Protein AF-L8GV34-F1 (afdb_monomer)

Secondary structure (DSSP, 8-state):
---------------------------S-TT--HHHHHHH--HHHHHHHHHHTT----S-HHHHHHHHHHHHHH-----------------------------------------------------S-HHHHHHHHHHHHHHT----PPPHHHHHHHHHHHHHHH-TTB---HHHHHHHHH-S-EEEGGGTEEEPPTTTTT-GGGGT--TT---TT----TTS-TTEEEEEEETTTEEEEEE-BTTSTTTT-EEEEETT-SSPEEEESSHHHHHHHHHHTS-----------

Foldseek 3Di:
DDDDDDDDDDDDDPPPPDDDPDPPQDDLAAPDDLVSCLVRDDLVRLLVVCVVVVHDSDDDPSVSSVVSNVDNHVPDPDPPDDDDDDDDDDDDDDDDDDDDDDDDDDDDDDDDDPPPPVVPCPPDQPPPDPVLVVLVVVQCVQQVHQADADDPVVQVVLQVVVCVVQNPQFAADVSVNSVNRRHQWDARVLQQKTFHGSVVQPDPVVLPCPVPPPPVPDPFAPSVNSQFTWGMARPDFKTKTAGRRNVDPLHQWIWIDGPVDSYTHGDGSHPSRNSVVSVVPRPPPPPPPPPDD

Organism: Acanthamoeba castellanii (strain ATCC 30010 / Neff) (NCBI:txid1257118)

Sequence (293 aa):
MSRLAARTAHNKNNNKKESSLADSKPALEKGVSVEEVFKWYIVTELRDFLRKNGLPVSGRKADLVERVVGHLHSGSRGSSSSNDESSEDEEKSESESESEGEESNDEDEASEGDEDEEEEDRGDAYVEKVGFERTLQQIAKAAGFEPEPLLMLDISQFETKLQARLGSYARLPDELWQLYRFSNGFCWGEKDLQVFPLAVSCREDIFGADEEDTDLRRDYSPYHHPAWIPFACRGEYDHFLINVNAESESYGQVKSWSDMDAYAKFVAPSVQSLLTRLLKGAPQRRRKGRRRR

pLDDT: mean 77.65, std 20.93, range [39.72, 98.06]

InterPro domains:
  IPR003034 SAP domain [PF02037] (39-72)
  IPR003034 SAP domain [PS50800] (38-72)
  IPR003034 SAP domain [SM00513] (38-72)
  IPR036361 SAP domain superfamily [G3DSA:1.10.720.30] (7-85)
  IPR036361 SAP domain superfamily [SSF68906] (36-72)

Solvent-accessible surface area (backbone atoms only — not comparable to full-atom values): 18877 Å² total; per-residue (Å²): 134,82,90,88,87,80,90,86,77,88,83,81,82,81,80,81,71,82,79,79,82,73,92,62,75,77,76,99,51,75,82,62,53,70,67,56,51,61,73,67,51,55,67,66,61,51,32,51,54,27,53,78,68,77,41,86,69,76,78,55,67,68,58,49,48,52,50,53,46,50,51,42,69,65,52,87,73,81,78,82,75,85,76,85,84,88,81,89,86,88,84,90,83,92,79,92,77,92,77,89,79,85,78,87,84,82,91,80,91,77,78,93,71,89,69,83,68,76,75,65,79,70,70,72,78,77,64,93,48,68,73,48,54,56,52,51,53,52,46,31,66,73,48,71,53,82,72,51,54,46,58,68,66,57,55,52,52,49,39,53,53,45,18,75,72,75,33,88,52,36,43,76,38,69,60,55,50,43,46,32,47,45,23,48,35,52,67,31,70,98,68,45,32,35,39,47,32,70,80,60,44,68,46,66,79,80,65,66,69,67,88,82,74,79,70,90,80,66,95,80,44,76,76,74,48,84,44,50,37,49,48,30,31,43,64,95,52,34,36,32,29,35,27,23,33,68,86,44,97,55,42,35,22,27,29,39,32,32,85,91,43,91,55,63,40,85,72,26,77,27,62,59,55,42,53,52,50,56,62,70,66,50,77,74,78,72,74,76,73,78,76,82,124

Structure (mmCIF, N/CA/C/O backbone):
data_AF-L8GV34-F1
#
_entry.id   AF-L8GV34-F1
#
loop_
_atom_site.group_PDB
_atom_site.id
_atom_site.type_symbol
_atom_site.label_atom_id
_atom_site.label_alt_id
_atom_site.label_comp_id
_atom_site.label_asym_id
_atom_site.label_entity_id
_atom_site.label_seq_id
_atom_site.pdbx_PDB_ins_code
_atom_site.Cartn_x
_atom_site.Cartn_y
_atom_site.Cartn_z
_atom_site.occupancy
_atom_site.B_iso_or_equiv
_atom_site.auth_seq_id
_atom_site.auth_comp_id
_atom_site.auth_asym_id
_atom_site.auth_atom_id
_atom_site.pdbx_PDB_model_num
ATOM 1 N N . MET A 1 1 ? -15.000 19.344 -59.812 1.00 44.34 1 MET A N 1
ATOM 2 C CA . MET A 1 1 ? -15.123 17.979 -60.367 1.00 44.34 1 MET A CA 1
ATOM 3 C C . MET A 1 1 ? -14.211 17.059 -59.563 1.00 44.34 1 MET A C 1
ATOM 5 O O . MET A 1 1 ? -13.107 17.489 -59.275 1.00 44.34 1 MET A O 1
ATOM 9 N N . SER A 1 2 ? -14.704 15.863 -59.201 1.00 49.25 2 SER A N 1
ATOM 10 C CA . SER A 1 2 ? -14.032 14.753 -58.473 1.00 49.25 2 SER A CA 1
ATOM 11 C C . SER A 1 2 ? -13.612 15.053 -57.023 1.00 49.25 2 SER A C 1
ATOM 13 O O . SER A 1 2 ? -12.645 15.760 -56.798 1.00 49.25 2 SER A O 1
ATOM 15 N N . ARG A 1 3 ? -14.374 14.702 -55.972 1.00 53.19 3 ARG A N 1
ATOM 16 C CA . ARG A 1 3 ? -14.720 13.363 -55.425 1.00 53.19 3 ARG A CA 1
ATOM 17 C C . ARG A 1 3 ? -13.512 12.437 -55.259 1.00 53.19 3 ARG A C 1
ATOM 19 O O . ARG A 1 3 ? -13.138 11.787 -56.222 1.00 53.19 3 ARG A O 1
ATOM 26 N N . LEU A 1 4 ? -13.034 12.297 -54.021 1.00 52.62 4 LEU A N 1
ATOM 27 C CA . LEU A 1 4 ? -12.481 11.055 -53.470 1.00 52.62 4 LEU A CA 1
ATOM 28 C C . LEU A 1 4 ? -12.711 11.059 -51.952 1.00 52.62 4 LEU A C 1
ATOM 30 O O . LEU A 1 4 ? -12.002 11.697 -51.184 1.00 52.62 4 LEU A O 1
ATOM 34 N N . ALA A 1 5 ? -13.789 10.385 -51.562 1.00 53.06 5 ALA A N 1
ATOM 35 C CA . ALA A 1 5 ? -14.071 9.957 -50.204 1.00 53.06 5 ALA A CA 1
ATOM 36 C C . ALA A 1 5 ? -13.732 8.460 -50.124 1.00 53.06 5 ALA A C 1
ATOM 38 O O . ALA A 1 5 ? -14.209 7.690 -50.957 1.00 53.06 5 ALA A O 1
ATOM 39 N N . ALA A 1 6 ? -12.950 8.052 -49.128 1.00 58.31 6 ALA A N 1
ATOM 40 C CA . ALA A 1 6 ? -12.742 6.656 -48.734 1.00 58.31 6 ALA A CA 1
ATOM 41 C C . ALA A 1 6 ? -12.687 6.656 -47.193 1.00 58.31 6 ALA A C 1
ATOM 43 O O . ALA A 1 6 ? -11.852 7.355 -46.636 1.00 58.31 6 ALA A O 1
ATOM 44 N N . ARG A 1 7 ? -13.677 6.175 -46.422 1.00 49.69 7 ARG A N 1
ATOM 45 C CA . ARG A 1 7 ? -14.230 4.811 -46.246 1.00 49.69 7 ARG A CA 1
ATOM 46 C C . ARG A 1 7 ? -13.170 3.753 -45.945 1.00 49.69 7 ARG A C 1
ATOM 48 O O . ARG A 1 7 ? -12.600 3.254 -46.900 1.00 49.69 7 ARG A O 1
ATOM 55 N N . THR A 1 8 ? -13.056 3.377 -44.662 1.00 42.53 8 THR A N 1
ATOM 56 C CA . THR A 1 8 ? -12.903 2.010 -44.080 1.00 42.53 8 THR A CA 1
ATOM 57 C C . THR A 1 8 ? -12.449 2.154 -42.618 1.00 42.53 8 THR A C 1
ATOM 59 O O . THR A 1 8 ? -11.639 3.023 -42.346 1.00 42.53 8 THR A O 1
ATOM 62 N N . ALA A 1 9 ? -12.838 1.378 -41.609 1.00 53.41 9 ALA A N 1
ATOM 63 C CA . ALA A 1 9 ? -13.892 0.397 -41.382 1.00 53.41 9 ALA A CA 1
ATOM 64 C C . ALA A 1 9 ? -13.949 0.208 -39.849 1.00 53.41 9 ALA A C 1
ATOM 66 O O . ALA A 1 9 ? -12.911 0.125 -39.197 1.00 53.41 9 ALA A O 1
ATOM 67 N N . HIS A 1 10 ? -15.145 0.175 -39.262 1.00 47.41 10 HIS A N 1
ATOM 68 C CA . HIS A 1 10 ? -15.343 -0.181 -37.856 1.00 47.41 10 HIS A CA 1
ATOM 69 C C . HIS A 1 10 ? -15.069 -1.676 -37.657 1.00 47.41 10 HIS A C 1
ATOM 71 O O . HIS A 1 10 ? -15.828 -2.502 -38.164 1.00 47.41 10 HIS A O 1
ATOM 77 N N . ASN A 1 11 ? -14.034 -2.021 -36.891 1.00 54.28 11 ASN A N 1
ATOM 78 C CA . ASN A 1 11 ? -13.790 -3.393 -36.458 1.00 54.28 11 ASN A CA 1
ATOM 79 C C . ASN A 1 11 ? -14.430 -3.625 -35.077 1.00 54.28 11 ASN A C 1
ATOM 81 O O . ASN A 1 11 ? -13.821 -3.370 -34.041 1.00 54.28 11 ASN A O 1
ATOM 85 N N . LYS A 1 12 ? -15.700 -4.052 -35.066 1.00 53.25 12 LYS A N 1
ATOM 86 C CA . LYS A 1 12 ? -16.394 -4.539 -33.863 1.00 53.25 12 LYS A CA 1
ATOM 87 C C . LYS A 1 12 ? -16.011 -6.002 -33.638 1.00 53.25 12 LYS A C 1
ATOM 89 O O . LYS A 1 12 ? -16.652 -6.897 -34.183 1.00 53.25 12 LYS A O 1
ATOM 94 N N . ASN A 1 13 ? -14.994 -6.239 -32.815 1.00 49.00 13 ASN A N 1
ATOM 95 C CA . ASN A 1 13 ? -14.717 -7.576 -32.301 1.00 49.00 13 ASN A CA 1
ATOM 96 C C . ASN A 1 13 ? -15.702 -7.915 -31.178 1.00 49.00 13 ASN A C 1
ATOM 98 O O . ASN A 1 13 ? -15.547 -7.514 -30.027 1.00 49.00 13 ASN A O 1
ATOM 102 N N . ASN A 1 14 ? -16.722 -8.686 -31.549 1.00 50.12 14 ASN A N 1
ATOM 103 C CA . ASN A 1 14 ? -17.582 -9.428 -30.641 1.00 50.12 14 ASN A CA 1
ATOM 104 C C . ASN A 1 14 ? -16.795 -10.606 -30.047 1.00 50.12 14 ASN A C 1
ATOM 106 O O . ASN A 1 14 ? -16.880 -11.719 -30.560 1.00 50.12 14 ASN A O 1
ATOM 110 N N . ASN A 1 15 ? -16.073 -10.392 -28.947 1.00 44.72 15 ASN A N 1
ATOM 111 C CA . ASN A 1 15 ? -15.659 -11.500 -28.085 1.00 44.72 15 ASN A CA 1
ATOM 112 C C . ASN A 1 15 ? -16.761 -11.772 -27.060 1.00 44.72 15 ASN A C 1
ATOM 114 O O . ASN A 1 15 ? -16.706 -11.365 -25.903 1.00 44.72 15 ASN A O 1
ATOM 118 N N . LYS A 1 16 ? -17.785 -12.486 -27.532 1.00 51.06 16 LYS A N 1
ATOM 119 C CA . LYS A 1 16 ? -18.729 -13.226 -26.699 1.00 51.06 16 LYS A CA 1
ATOM 120 C C . LYS A 1 16 ? -17.979 -14.443 -26.153 1.00 51.06 16 LYS A C 1
ATOM 122 O O . LYS A 1 16 ? -18.062 -15.522 -26.730 1.00 51.06 16 LYS A O 1
ATOM 127 N N . LYS A 1 17 ? -17.176 -14.240 -25.104 1.00 50.22 17 LYS A N 1
ATOM 128 C CA . LYS A 1 17 ? -16.593 -15.349 -24.351 1.00 50.22 17 LYS A CA 1
ATOM 129 C C . LYS A 1 17 ? -17.651 -15.844 -23.376 1.00 50.22 17 LYS A C 1
ATOM 131 O O . LYS A 1 17 ? -18.211 -15.074 -22.602 1.00 50.22 17 LYS A O 1
ATOM 136 N N . GLU A 1 18 ? -17.960 -17.112 -23.565 1.00 47.75 18 GLU A N 1
ATOM 137 C CA . GLU A 1 18 ? -18.881 -17.950 -22.825 1.00 47.75 18 GLU A CA 1
ATOM 138 C C . GLU A 1 18 ? -18.914 -17.626 -21.334 1.00 47.75 18 GLU A C 1
ATOM 140 O O . GLU A 1 18 ? -17.909 -17.607 -20.626 1.00 47.75 18 GLU A O 1
ATOM 145 N N . SER A 1 19 ? -20.134 -17.350 -20.901 1.00 47.94 19 SER A N 1
ATOM 146 C CA . SER A 1 19 ? -20.568 -17.360 -19.527 1.00 47.94 19 SER A CA 1
ATOM 147 C C . SER A 1 19 ? -20.339 -18.722 -18.871 1.00 47.94 19 SER A C 1
ATOM 149 O O . SER A 1 19 ? -20.386 -19.763 -19.524 1.00 47.94 19 SER A O 1
ATOM 151 N N . SER A 1 20 ? -20.296 -18.660 -17.541 1.00 50.75 20 SER A N 1
ATOM 152 C CA . SER A 1 20 ? -20.891 -19.625 -16.614 1.00 50.75 20 SER A CA 1
ATOM 153 C C . SER A 1 20 ? -20.184 -20.966 -16.426 1.00 50.75 20 SER A C 1
ATOM 155 O O . SER A 1 20 ? -20.646 -22.002 -16.893 1.00 50.75 20 SER A O 1
ATOM 157 N N . LEU A 1 21 ? -19.202 -20.968 -15.529 1.00 49.19 21 LEU A N 1
ATOM 158 C CA . LEU A 1 21 ? -19.428 -21.684 -14.276 1.00 49.19 21 LEU A CA 1
ATOM 159 C C . LEU A 1 21 ? -19.610 -20.604 -13.221 1.00 49.19 21 LEU A C 1
ATOM 161 O O . LEU A 1 21 ? -18.720 -19.786 -13.012 1.00 49.19 21 LEU A O 1
ATOM 165 N N . ALA A 1 22 ? -20.825 -20.504 -12.695 1.00 51.09 22 ALA A N 1
ATOM 166 C CA . ALA A 1 22 ? -21.137 -19.549 -11.656 1.00 51.09 22 ALA A CA 1
ATOM 167 C C . ALA A 1 22 ? -20.153 -19.751 -10.501 1.00 51.09 22 ALA A C 1
ATOM 169 O O . ALA A 1 22 ? -19.985 -20.868 -10.014 1.00 51.09 22 ALA A O 1
ATOM 170 N N . ASP A 1 23 ? -19.550 -18.654 -10.061 1.00 66.62 23 ASP A N 1
ATOM 171 C CA . ASP A 1 23 ? -18.916 -18.483 -8.756 1.00 66.62 23 ASP A CA 1
ATOM 172 C C . ASP A 1 23 ? -20.006 -18.549 -7.662 1.00 66.62 23 ASP A C 1
ATOM 174 O O . ASP A 1 23 ? -20.206 -17.645 -6.856 1.00 66.62 23 ASP A O 1
ATOM 178 N N . SER A 1 24 ? -20.825 -19.601 -7.708 1.00 80.88 24 SER A N 1
ATOM 179 C CA . SER A 1 24 ? -21.873 -19.867 -6.746 1.00 80.88 24 SER A CA 1
ATOM 180 C C . SER A 1 24 ? -21.230 -20.564 -5.565 1.00 80.88 24 SER A C 1
ATOM 182 O O . SER A 1 24 ? -20.692 -21.664 -5.706 1.00 80.88 24 SER A O 1
ATOM 184 N N . LYS A 1 25 ? -21.312 -19.906 -4.413 1.00 88.56 25 LYS A N 1
ATOM 185 C CA . LYS A 1 25 ? -20.914 -20.423 -3.110 1.00 88.56 25 LYS A CA 1
ATOM 186 C C . LYS A 1 25 ? -21.358 -21.893 -2.946 1.00 88.56 25 LYS A C 1
ATOM 188 O O . LYS A 1 25 ? -22.565 -22.148 -2.921 1.00 88.56 25 LYS A O 1
ATOM 193 N N . PRO A 1 26 ? -20.424 -22.861 -2.864 1.00 89.69 26 PRO A N 1
ATOM 194 C CA . PRO A 1 26 ? -20.766 -24.276 -2.758 1.00 89.69 26 PRO A CA 1
ATOM 195 C C . PRO A 1 26 ? -21.396 -24.551 -1.395 1.00 89.69 26 PRO A C 1
ATOM 197 O O . PRO A 1 26 ? -20.902 -24.048 -0.388 1.00 89.69 26 PRO A O 1
ATOM 200 N N . ALA A 1 27 ? -22.466 -25.345 -1.337 1.00 93.31 27 ALA A N 1
ATOM 201 C CA . ALA A 1 27 ? -23.072 -25.754 -0.070 1.00 93.31 27 ALA A CA 1
ATOM 202 C C . ALA A 1 27 ? -22.090 -26.600 0.767 1.00 93.31 27 ALA A C 1
ATOM 204 O O . ALA A 1 27 ? -21.299 -27.363 0.212 1.00 93.31 27 ALA A O 1
ATOM 205 N N . LEU A 1 28 ? -22.139 -26.474 2.101 1.00 93.56 28 LEU A N 1
ATOM 206 C CA . LEU A 1 28 ? -21.334 -27.278 3.037 1.00 93.56 28 LEU A CA 1
ATOM 207 C C . LEU A 1 28 ? -21.846 -28.728 3.090 1.00 93.56 28 LEU A C 1
ATOM 209 O O . LEU A 1 28 ? -22.494 -29.145 4.050 1.00 93.56 28 LEU A O 1
ATOM 213 N N . GLU A 1 29 ? -21.571 -29.488 2.034 1.00 93.12 29 GLU A N 1
ATOM 214 C CA . GLU A 1 29 ? -21.915 -30.904 1.899 1.00 93.12 29 GLU A CA 1
ATOM 215 C C . GLU A 1 29 ? -20.686 -31.814 2.078 1.00 93.12 29 GLU A C 1
ATOM 217 O O . GLU A 1 29 ? -19.550 -31.368 2.252 1.00 93.12 29 GLU A O 1
ATOM 222 N N . LYS A 1 30 ? -20.898 -33.134 2.077 1.00 89.88 30 LYS A N 1
ATOM 223 C CA . LYS A 1 30 ? -19.800 -34.101 2.211 1.00 89.88 30 LYS A CA 1
ATOM 224 C C . LYS A 1 30 ? -18.859 -34.009 1.006 1.00 89.88 30 LYS A C 1
ATOM 226 O O . LYS A 1 30 ? -19.301 -34.178 -0.125 1.00 89.88 30 LYS A O 1
ATOM 231 N N . GLY A 1 31 ? -17.562 -33.840 1.268 1.00 88.88 31 GLY A N 1
ATOM 232 C CA . GLY A 1 31 ? -16.514 -33.843 0.240 1.00 88.88 31 GLY A CA 1
ATOM 233 C C . GLY A 1 31 ? -16.039 -32.465 -0.223 1.00 88.88 31 GLY A C 1
ATOM 234 O O . GLY A 1 31 ? -15.279 -32.402 -1.185 1.00 88.88 31 GLY A O 1
ATOM 235 N N . VAL A 1 32 ? -16.446 -31.380 0.444 1.00 91.94 32 VAL A N 1
ATOM 236 C CA . VAL A 1 32 ? -15.897 -30.039 0.185 1.00 91.94 32 VAL A CA 1
ATOM 237 C C . VAL A 1 32 ? -14.453 -29.955 0.694 1.00 91.94 32 VAL A C 1
ATOM 239 O O . VAL A 1 32 ? -14.143 -30.406 1.801 1.00 91.94 32 VAL A O 1
ATOM 242 N N . SER A 1 33 ? -13.562 -29.374 -0.112 1.00 94.31 33 SER A N 1
ATOM 243 C CA . SER A 1 33 ? -12.151 -29.205 0.250 1.00 94.31 33 SER A CA 1
ATOM 244 C C . SER A 1 33 ? -11.931 -28.055 1.245 1.00 94.31 33 SER A C 1
ATOM 246 O O . SER A 1 33 ? -12.697 -27.093 1.299 1.00 94.31 33 SER A O 1
ATOM 248 N N . VAL A 1 34 ? -10.842 -28.119 2.024 1.00 95.56 34 VAL A N 1
ATOM 249 C CA . VAL A 1 34 ? -10.447 -27.058 2.979 1.00 95.56 34 VAL A CA 1
ATOM 250 C C . VAL A 1 34 ? -10.302 -25.703 2.280 1.00 95.56 34 VAL A C 1
ATOM 252 O O . VAL A 1 34 ? -10.751 -24.684 2.801 1.00 95.56 34 VAL A O 1
ATOM 255 N N . GLU A 1 35 ? -9.708 -25.701 1.088 1.00 93.88 35 GLU A N 1
ATOM 256 C CA . GLU A 1 35 ? -9.452 -24.499 0.291 1.00 93.88 35 GLU A CA 1
ATOM 257 C C . GLU A 1 35 ? -10.755 -23.839 -0.177 1.00 93.88 35 GLU A C 1
ATOM 259 O O . GLU A 1 35 ? -10.892 -22.617 -0.099 1.00 93.88 35 GLU A O 1
ATOM 264 N N . GLU A 1 36 ? -11.744 -24.634 -0.594 1.00 93.50 36 GLU A N 1
ATOM 265 C CA . GLU A 1 36 ? -13.062 -24.129 -0.986 1.00 93.50 36 GLU A CA 1
ATOM 266 C C . GLU A 1 36 ? -13.805 -23.519 0.201 1.00 93.50 36 GLU A C 1
ATOM 268 O O . GLU A 1 36 ? -14.303 -22.399 0.093 1.00 93.50 36 GLU A O 1
ATOM 273 N N . VAL A 1 37 ? -13.833 -24.194 1.356 1.00 95.44 37 VAL A N 1
ATOM 274 C CA . VAL A 1 37 ? -14.460 -23.630 2.562 1.00 95.44 37 VAL A CA 1
ATOM 275 C C . VAL A 1 37 ? -13.766 -22.326 2.962 1.00 95.44 37 VAL A C 1
ATOM 277 O O . VAL A 1 37 ? -14.429 -21.330 3.246 1.00 95.44 37 VAL A O 1
ATOM 280 N N . PHE A 1 38 ? -12.430 -22.296 2.938 1.00 93.75 38 PHE A N 1
ATOM 281 C CA . PHE A 1 38 ? -11.658 -21.118 3.326 1.00 93.75 38 PHE A CA 1
ATOM 282 C C . PHE A 1 38 ? -11.905 -19.913 2.407 1.00 93.75 38 PHE A C 1
ATOM 284 O O . PHE A 1 38 ? -11.957 -18.776 2.892 1.00 93.75 38 PHE A O 1
ATOM 291 N N . LYS A 1 39 ? -12.063 -20.163 1.100 1.00 92.81 39 LYS A N 1
ATOM 292 C CA . LYS A 1 39 ? -12.326 -19.146 0.076 1.00 92.81 39 LYS A CA 1
ATOM 293 C C . LYS A 1 39 ? -13.751 -18.594 0.151 1.00 92.81 39 LYS A C 1
ATOM 295 O O . LYS A 1 39 ? -13.929 -17.391 -0.002 1.00 92.81 39 LYS A O 1
ATOM 300 N N . TRP A 1 40 ? -14.746 -19.456 0.356 1.00 94.62 40 TRP A N 1
ATOM 301 C CA . TRP A 1 40 ? -16.159 -19.105 0.169 1.00 94.62 40 TRP A CA 1
ATOM 302 C C . TRP A 1 40 ? -16.915 -18.725 1.442 1.00 94.62 40 TRP A C 1
ATOM 304 O O . TRP A 1 40 ? -17.972 -18.106 1.338 1.00 94.62 40 TRP A O 1
ATOM 314 N N . TYR A 1 41 ? -16.410 -19.102 2.617 1.00 94.38 41 TYR A N 1
ATOM 315 C CA . TYR A 1 41 ? -17.100 -18.880 3.887 1.00 94.38 41 TYR A CA 1
ATOM 316 C C . TYR A 1 41 ? -16.349 -17.889 4.777 1.00 94.38 41 TYR A C 1
ATOM 318 O O . TYR A 1 41 ? -15.119 -17.942 4.934 1.00 94.38 41 TYR A O 1
ATOM 326 N N . ILE A 1 42 ? -17.110 -16.981 5.384 1.00 94.50 42 ILE A N 1
ATOM 327 C CA . ILE A 1 42 ? -16.621 -16.033 6.391 1.00 94.50 42 ILE A CA 1
ATOM 328 C C . ILE A 1 42 ? -16.714 -16.639 7.800 1.00 94.50 42 ILE A C 1
ATOM 330 O O . ILE A 1 42 ? -17.319 -17.687 8.016 1.00 94.50 42 ILE A O 1
ATOM 334 N N . VAL A 1 43 ? -16.056 -16.012 8.779 1.00 94.88 43 VAL A N 1
ATOM 335 C CA . VAL A 1 43 ? -15.922 -16.563 10.142 1.00 94.88 43 VAL A CA 1
ATOM 336 C C . VAL A 1 43 ? -17.274 -16.717 10.845 1.00 94.88 43 VAL A C 1
ATOM 338 O O . VAL A 1 43 ? -17.468 -17.706 11.552 1.00 94.88 43 VAL A O 1
ATOM 341 N N . THR A 1 44 ? -18.198 -15.778 10.647 1.00 94.31 44 THR A N 1
ATOM 342 C CA . THR A 1 44 ? -19.549 -15.795 11.232 1.00 94.31 44 THR A CA 1
ATOM 343 C C . THR A 1 44 ? -20.336 -17.017 10.762 1.00 94.31 44 THR A C 1
ATOM 345 O O . THR A 1 44 ? -20.753 -17.830 11.582 1.00 94.31 44 THR A O 1
ATOM 348 N N . GLU A 1 45 ? -20.383 -17.256 9.453 1.00 95.75 45 GLU A N 1
ATOM 349 C CA . GLU A 1 45 ? -21.062 -18.414 8.858 1.00 95.75 45 GLU A CA 1
ATOM 350 C C . GLU A 1 45 ? -20.474 -19.754 9.314 1.00 95.75 45 GLU A C 1
ATOM 352 O O . GLU A 1 45 ? -21.207 -20.712 9.570 1.00 95.75 45 GLU A O 1
ATOM 357 N N . LEU A 1 46 ? -19.144 -19.828 9.449 1.00 97.25 46 LEU A N 1
ATOM 358 C CA . LEU A 1 46 ? -18.478 -21.013 9.990 1.00 97.25 46 LEU A CA 1
ATOM 359 C C . LEU A 1 46 ? -18.876 -21.247 11.452 1.00 97.25 46 LEU A C 1
ATOM 361 O O . LEU A 1 46 ? -19.155 -22.382 11.837 1.00 97.25 46 LEU A O 1
ATOM 365 N N . ARG A 1 47 ? -18.936 -20.192 12.273 1.00 96.94 47 ARG A N 1
ATOM 366 C CA . ARG A 1 47 ? -19.381 -20.290 13.671 1.00 96.94 47 ARG A CA 1
ATOM 367 C C . ARG A 1 47 ? -20.844 -20.696 13.773 1.00 96.94 47 ARG A C 1
ATOM 369 O O . ARG A 1 47 ? -21.160 -21.533 14.612 1.00 96.94 47 ARG A O 1
ATOM 376 N N . ASP A 1 48 ? -21.710 -20.172 12.916 1.00 96.62 48 ASP A N 1
ATOM 377 C CA . ASP A 1 48 ? -23.127 -20.533 12.900 1.00 96.62 48 ASP A CA 1
ATOM 378 C C . ASP A 1 48 ? -23.333 -21.986 12.494 1.00 96.62 48 ASP A C 1
ATOM 380 O O . ASP A 1 48 ? -24.117 -22.700 13.123 1.00 96.62 48 ASP A O 1
ATOM 384 N N . PHE A 1 49 ? -22.586 -22.459 11.493 1.00 96.19 49 PHE A N 1
ATOM 385 C CA . PHE A 1 49 ? -22.579 -23.871 11.131 1.00 96.19 49 PHE A CA 1
ATOM 386 C C . PHE A 1 49 ? -22.123 -24.742 12.308 1.00 96.19 49 PHE A C 1
ATOM 388 O O . PHE A 1 49 ? -22.781 -25.733 12.627 1.00 96.19 49 PHE A O 1
ATOM 395 N N . LEU A 1 50 ? -21.035 -24.377 12.993 1.00 96.25 50 LEU A N 1
ATOM 396 C CA . LEU A 1 50 ? -20.535 -25.127 14.149 1.00 96.25 50 LEU A CA 1
ATOM 397 C C . LEU A 1 50 ? -21.534 -25.105 15.319 1.00 96.25 50 LEU A C 1
ATOM 399 O O . LEU A 1 50 ? -21.814 -26.164 15.876 1.00 96.25 50 LEU A O 1
ATOM 403 N N . ARG A 1 51 ? -22.153 -23.957 15.630 1.00 97.19 51 ARG A N 1
ATOM 404 C CA . ARG A 1 51 ? -23.175 -23.818 16.684 1.00 97.19 51 ARG A CA 1
ATOM 405 C C . ARG A 1 51 ? -24.405 -24.680 16.393 1.00 97.19 51 ARG A C 1
ATOM 407 O O . ARG A 1 51 ? -24.847 -25.415 17.270 1.00 97.19 51 ARG A O 1
ATOM 414 N N . LYS A 1 52 ? -24.900 -24.666 15.146 1.00 95.69 52 LYS A N 1
ATOM 415 C CA . LYS A 1 52 ? -26.013 -25.522 14.683 1.00 95.69 52 LYS A CA 1
ATOM 416 C C . LYS A 1 52 ? -25.707 -27.018 14.806 1.00 95.69 52 LYS A C 1
ATOM 418 O O . LYS A 1 52 ? -26.627 -27.813 14.955 1.00 95.69 52 LYS A O 1
ATOM 423 N N . ASN A 1 53 ? -24.429 -27.398 14.757 1.00 93.62 53 ASN A N 1
ATOM 424 C CA . ASN A 1 53 ? -23.968 -28.779 14.897 1.00 93.62 53 ASN A CA 1
ATOM 425 C C . ASN A 1 53 ? -23.428 -29.114 16.305 1.00 93.62 53 ASN A C 1
ATOM 427 O O . ASN A 1 53 ? -22.897 -30.206 16.494 1.00 93.62 53 ASN A O 1
ATOM 431 N N . GLY A 1 54 ? -23.543 -28.206 17.284 1.00 94.88 54 GLY A N 1
ATOM 432 C CA . GLY A 1 54 ? -23.068 -28.428 18.657 1.00 94.88 54 GLY A CA 1
ATOM 433 C C . GLY A 1 54 ? -21.543 -28.512 18.801 1.00 94.88 54 GLY A C 1
ATOM 434 O O . GLY A 1 54 ? -21.046 -29.152 19.725 1.00 94.88 54 GLY A O 1
ATOM 435 N N . LEU A 1 55 ? -20.787 -27.902 17.885 1.00 96.12 55 LEU A N 1
ATOM 436 C CA . LEU A 1 55 ? -19.324 -27.899 17.885 1.00 96.12 55 LEU A CA 1
ATOM 437 C C . LEU A 1 55 ? -18.757 -26.594 18.480 1.00 96.12 55 LEU A C 1
ATOM 439 O O . LEU A 1 55 ? -19.371 -25.533 18.341 1.00 96.12 55 LEU A O 1
ATOM 443 N N . PRO A 1 56 ? -17.559 -26.624 19.098 1.00 97.00 56 PRO A N 1
ATOM 444 C CA . PRO A 1 56 ? -16.925 -25.429 19.654 1.00 97.00 56 PRO A CA 1
ATOM 445 C C . PRO A 1 56 ? -16.669 -24.332 18.606 1.00 97.00 56 PRO A C 1
ATOM 447 O O . PRO A 1 56 ? -16.096 -24.594 17.545 1.00 97.00 56 PRO A O 1
ATOM 450 N N . VAL A 1 57 ? -17.017 -23.086 18.948 1.00 98.06 57 VAL A N 1
ATOM 451 C CA . VAL A 1 57 ? -16.924 -21.897 18.067 1.00 98.06 57 VAL A CA 1
ATOM 452 C C . VAL A 1 57 ? -15.695 -21.004 18.319 1.00 98.06 57 VAL A C 1
ATOM 454 O O . VAL A 1 57 ? -15.526 -19.975 17.662 1.00 98.06 57 VAL A O 1
ATOM 457 N N . SER A 1 58 ? -14.823 -21.371 19.264 1.00 95.50 58 SER A N 1
ATOM 458 C CA . SER A 1 58 ? -13.609 -20.616 19.610 1.00 95.50 58 SER A CA 1
ATOM 459 C C . SER A 1 58 ? -12.432 -20.935 18.674 1.00 95.50 58 SER A C 1
ATOM 461 O O . SER A 1 58 ? -12.336 -22.038 18.142 1.00 95.50 58 SER A O 1
ATOM 463 N N . GLY A 1 59 ? -11.508 -19.992 18.472 1.00 96.00 59 GLY A N 1
ATOM 464 C CA . GLY A 1 59 ? -10.297 -20.194 17.657 1.00 96.00 59 GLY A CA 1
ATOM 465 C C . GLY A 1 59 ? -10.197 -19.285 16.430 1.00 96.00 59 GLY A C 1
ATOM 466 O O . GLY A 1 59 ? -11.058 -18.432 16.192 1.00 96.00 59 GLY A O 1
ATOM 467 N N . ARG A 1 60 ? -9.104 -19.446 15.674 1.00 95.44 60 ARG A N 1
ATOM 468 C CA . ARG A 1 60 ? -8.832 -18.713 14.426 1.00 95.44 60 ARG A CA 1
ATOM 469 C C . ARG A 1 60 ? -9.637 -19.316 13.268 1.00 95.44 60 ARG A C 1
ATOM 471 O O . ARG A 1 60 ? -10.106 -20.445 13.357 1.00 95.44 60 ARG A O 1
ATOM 478 N N . LYS A 1 61 ? -9.752 -18.593 12.143 1.00 96.25 61 LYS A N 1
ATOM 479 C CA . LYS A 1 61 ? -10.492 -19.061 10.949 1.00 96.25 61 LYS A CA 1
ATOM 480 C C . LYS A 1 61 ? -10.049 -20.457 10.487 1.00 96.25 61 LYS A C 1
ATOM 482 O O . LYS A 1 61 ? -10.903 -21.280 10.187 1.00 96.25 61 LYS A O 1
ATOM 487 N N . ALA A 1 62 ? -8.743 -20.729 10.472 1.00 96.44 62 ALA A N 1
ATOM 488 C CA . ALA A 1 62 ? -8.201 -22.035 10.089 1.00 96.44 62 ALA A CA 1
ATOM 489 C C . ALA A 1 62 ? -8.743 -23.174 10.974 1.00 96.44 62 ALA A C 1
ATOM 491 O O . ALA A 1 62 ? -9.239 -24.165 10.446 1.00 96.44 62 ALA A O 1
ATOM 492 N N . ASP A 1 63 ? -8.763 -22.976 12.297 1.00 97.38 63 ASP A N 1
ATOM 493 C CA . ASP A 1 63 ? -9.278 -23.962 13.256 1.00 97.38 63 ASP A CA 1
ATOM 494 C C . ASP A 1 63 ? -10.772 -24.245 13.029 1.00 97.38 63 ASP A C 1
ATOM 496 O O . ASP A 1 63 ? -11.231 -25.381 13.148 1.00 97.38 63 ASP A O 1
ATOM 500 N N . LEU A 1 64 ? -11.549 -23.207 12.692 1.00 97.69 64 LEU A N 1
ATOM 501 C CA . LEU A 1 64 ? -12.974 -23.349 12.383 1.00 97.69 64 LEU A CA 1
ATOM 502 C C . LEU A 1 64 ? -13.182 -24.154 11.096 1.00 97.69 64 LEU A C 1
ATOM 504 O O . LEU A 1 64 ? -14.011 -25.061 11.076 1.00 97.69 64 LEU A O 1
ATOM 508 N N . VAL A 1 65 ? -12.412 -23.860 10.042 1.00 97.12 65 VAL A N 1
ATOM 509 C CA . VAL A 1 65 ? -12.487 -24.584 8.763 1.00 97.12 65 VAL A CA 1
ATOM 510 C C . VAL A 1 65 ? -12.135 -26.060 8.946 1.00 97.12 65 VAL A C 1
ATOM 512 O O . VAL A 1 65 ? -12.874 -26.918 8.466 1.00 97.12 65 VAL A O 1
ATOM 515 N N . GLU A 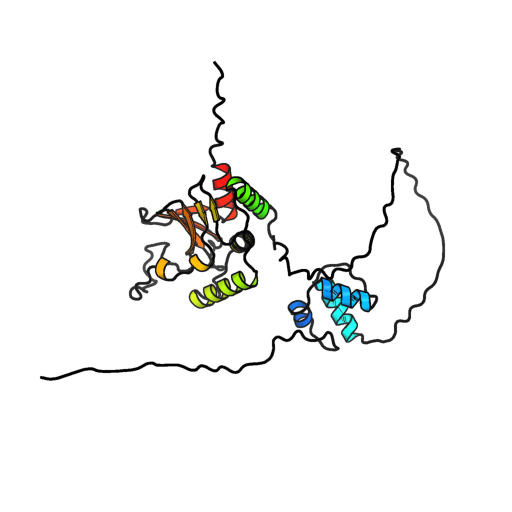1 66 ? -11.064 -26.377 9.680 1.00 96.94 66 GLU A N 1
ATOM 516 C CA . GLU A 1 66 ? -10.686 -27.767 9.961 1.00 96.94 66 GLU A CA 1
ATOM 517 C C . GLU A 1 66 ? -11.798 -28.534 10.686 1.00 96.94 66 GLU A C 1
ATOM 519 O O . GLU A 1 66 ? -12.092 -29.675 10.322 1.00 96.94 66 GLU A O 1
ATOM 524 N N . ARG A 1 67 ? -12.479 -27.911 11.659 1.00 97.00 67 ARG A N 1
ATOM 525 C CA . ARG A 1 67 ? -13.616 -28.538 12.356 1.00 97.00 67 ARG A CA 1
ATOM 526 C C . ARG A 1 67 ? -14.808 -28.771 11.440 1.00 97.00 67 ARG A C 1
ATOM 528 O O . ARG A 1 67 ? -15.409 -29.840 11.509 1.00 97.00 67 ARG A O 1
ATOM 535 N N . VAL A 1 68 ? -15.143 -27.805 10.583 1.00 96.44 68 VAL A N 1
ATOM 536 C CA . VAL A 1 68 ? -16.237 -27.950 9.610 1.00 96.44 68 VAL A CA 1
ATOM 537 C C . VAL A 1 68 ? -15.945 -29.113 8.665 1.00 96.44 68 VAL A C 1
ATOM 539 O O . VAL A 1 68 ? -16.761 -30.024 8.537 1.00 96.44 68 VAL A O 1
ATOM 542 N N . VAL A 1 69 ? -14.755 -29.139 8.067 1.00 95.94 69 VAL A N 1
ATOM 543 C CA . VAL A 1 69 ? -14.344 -30.202 7.141 1.00 95.94 69 VAL A CA 1
ATOM 544 C C . VAL A 1 69 ? -14.265 -31.558 7.854 1.00 95.94 69 VAL A C 1
ATOM 546 O O . VAL A 1 69 ? -14.735 -32.567 7.325 1.00 95.94 69 VAL A O 1
ATOM 549 N N . GLY A 1 70 ? -13.751 -31.597 9.085 1.00 95.12 70 GLY A N 1
ATOM 550 C CA . GLY A 1 70 ? -13.726 -32.797 9.922 1.00 95.12 70 GLY A CA 1
ATOM 551 C C . GLY A 1 70 ? -15.124 -33.341 10.237 1.00 95.12 70 GLY A C 1
ATOM 552 O O . GLY A 1 70 ? -15.347 -34.551 10.156 1.00 95.12 70 GLY A O 1
ATOM 553 N N . HIS A 1 71 ? -16.094 -32.471 10.532 1.00 94.94 71 HIS A N 1
ATOM 554 C CA . HIS A 1 71 ? -17.495 -32.850 10.766 1.00 94.94 71 HIS A CA 1
ATOM 555 C C . HIS A 1 71 ? -18.166 -33.401 9.502 1.00 94.94 71 HIS A C 1
ATOM 557 O O . HIS A 1 71 ? -18.821 -34.445 9.538 1.00 94.94 71 HIS A O 1
ATOM 563 N N . LEU A 1 72 ? -17.939 -32.753 8.355 1.00 94.44 72 LEU A N 1
ATOM 564 C CA . LEU A 1 72 ? -18.465 -33.196 7.060 1.00 94.44 72 LEU A CA 1
ATOM 565 C C . LEU A 1 72 ? -17.902 -34.568 6.652 1.00 94.44 72 LEU A C 1
ATOM 567 O O . LEU A 1 72 ? -18.649 -35.414 6.153 1.00 94.44 72 LEU A O 1
ATOM 571 N N . HIS A 1 73 ? -16.617 -34.830 6.915 1.00 92.44 73 HIS A N 1
ATOM 572 C CA . HIS A 1 73 ? -15.986 -36.122 6.628 1.00 92.44 73 HIS A CA 1
ATOM 573 C C . HIS A 1 73 ? -16.348 -37.228 7.628 1.00 92.44 73 HIS A C 1
ATOM 575 O O . HIS A 1 73 ? -16.527 -38.377 7.224 1.00 92.44 73 HIS A O 1
ATOM 581 N N . SER A 1 74 ? -16.479 -36.906 8.918 1.00 89.94 74 SER A N 1
ATOM 582 C CA . SER A 1 74 ? -16.807 -37.892 9.964 1.00 89.94 74 SER A CA 1
ATOM 583 C C . SER A 1 74 ? -18.275 -38.322 9.955 1.00 89.94 74 SER A C 1
ATOM 585 O O . SER A 1 74 ? -18.601 -39.387 10.476 1.00 89.94 74 SER A O 1
ATOM 587 N N . GLY A 1 75 ? -19.142 -37.549 9.294 1.00 70.44 75 GLY A N 1
ATOM 588 C CA . GLY A 1 75 ? -20.424 -38.003 8.778 1.00 70.44 75 GLY A CA 1
ATOM 589 C C . GLY A 1 75 ? -21.318 -38.684 9.809 1.00 70.44 75 GLY A C 1
ATOM 590 O O . GLY A 1 75 ? -21.491 -39.895 9.743 1.00 70.44 75 GLY A O 1
ATOM 591 N N . SER A 1 76 ? -21.972 -37.891 10.664 1.00 57.34 76 SER A N 1
ATOM 592 C CA . SER A 1 76 ? -23.260 -38.235 11.294 1.00 57.34 76 SER A CA 1
ATOM 593 C C . SER A 1 76 ? -23.352 -39.678 11.829 1.00 57.34 76 SER A C 1
ATOM 595 O O . SER A 1 76 ? -24.293 -40.419 11.549 1.00 57.34 76 SER A O 1
ATOM 597 N N . ARG A 1 77 ? -22.363 -40.112 12.615 1.00 55.34 77 ARG A N 1
ATOM 598 C CA . ARG A 1 77 ? -22.567 -41.214 13.560 1.00 55.34 77 ARG A CA 1
ATOM 599 C C . ARG A 1 77 ? -23.011 -40.580 14.865 1.00 55.34 77 ARG A C 1
ATOM 601 O O . ARG A 1 77 ? -22.186 -40.078 15.616 1.00 55.34 77 ARG A O 1
ATOM 608 N N . GLY A 1 78 ? -24.333 -40.519 15.023 1.00 54.00 78 GLY A N 1
ATOM 609 C CA . GLY A 1 78 ? -25.054 -39.814 16.078 1.00 54.00 78 GLY A CA 1
ATOM 610 C C . GLY A 1 78 ? -24.351 -39.845 17.429 1.00 54.00 78 GLY A C 1
ATOM 611 O O . GLY A 1 78 ? -24.347 -40.862 18.115 1.00 54.00 78 GLY A O 1
ATOM 612 N N . SER A 1 79 ? -23.795 -38.699 17.806 1.00 51.91 79 SER A N 1
ATOM 613 C CA . SER A 1 79 ? -23.374 -38.423 19.171 1.00 51.91 79 SER A CA 1
ATOM 614 C C . SER A 1 79 ? -24.544 -37.769 19.895 1.00 51.91 79 SER A C 1
ATOM 616 O O . SER A 1 79 ? -24.533 -36.580 20.202 1.00 51.91 79 SER A O 1
ATOM 618 N N . SER A 1 80 ? -25.577 -38.572 20.146 1.00 50.25 80 SER A N 1
ATOM 619 C CA . SER A 1 80 ? -26.506 -38.348 21.249 1.00 50.25 80 SER A CA 1
ATOM 620 C C . SER A 1 80 ? -25.721 -38.580 22.542 1.00 50.25 80 SER A C 1
ATOM 622 O O . SER A 1 80 ? -25.783 -39.661 23.117 1.00 50.25 80 SER A O 1
ATOM 624 N N . SER A 1 81 ? -24.890 -37.618 22.942 1.00 47.09 81 SER A N 1
ATOM 625 C CA . SER A 1 81 ? -24.108 -37.721 24.175 1.00 47.09 81 SER A CA 1
ATOM 626 C C . SER A 1 81 ? -24.852 -37.004 25.291 1.00 47.09 81 SER A C 1
ATOM 628 O O . SER A 1 81 ? -24.631 -35.830 25.567 1.00 47.09 81 SER A O 1
ATOM 630 N N . SER A 1 82 ? -25.772 -37.743 25.899 1.00 53.19 82 SER A N 1
ATOM 631 C CA . SER A 1 82 ? -26.163 -37.589 27.296 1.00 53.19 82 SER A CA 1
ATOM 632 C C . SER A 1 82 ? -24.949 -37.826 28.203 1.00 53.19 82 SER A C 1
ATOM 634 O O . SER A 1 82 ? -24.302 -38.861 28.061 1.00 53.19 82 SER A O 1
ATOM 636 N N . ASN A 1 83 ? -24.654 -36.886 29.097 1.00 44.03 83 ASN A N 1
ATOM 637 C CA . ASN A 1 83 ? -23.976 -37.077 30.389 1.00 44.03 83 ASN A CA 1
ATOM 638 C C . ASN A 1 83 ? -24.075 -35.720 31.102 1.00 44.03 83 ASN A C 1
ATOM 640 O O . ASN A 1 83 ? -23.519 -34.743 30.608 1.00 44.03 83 ASN A O 1
ATOM 644 N N . ASP A 1 84 ? -24.960 -35.518 32.073 1.00 46.66 84 ASP A N 1
ATOM 645 C CA . ASP A 1 84 ? -25.175 -36.236 33.343 1.00 46.66 84 ASP A CA 1
ATOM 646 C C . ASP A 1 84 ? -24.038 -36.037 34.354 1.00 46.66 84 ASP A C 1
ATOM 648 O O . ASP A 1 84 ? -22.855 -36.030 34.016 1.00 46.66 84 ASP A O 1
ATOM 652 N N . GLU A 1 85 ? -24.486 -35.766 35.572 1.00 52.72 85 GLU A N 1
ATOM 653 C CA . GLU A 1 85 ? -23.850 -35.037 36.662 1.00 52.72 85 GLU A CA 1
ATOM 654 C C . GLU A 1 85 ? -22.763 -35.803 37.443 1.00 52.72 85 GLU A C 1
ATOM 656 O O . GLU A 1 85 ? -22.694 -37.028 37.435 1.00 52.72 85 GLU A O 1
ATOM 661 N N . SER A 1 86 ? -22.047 -35.020 38.267 1.00 46.16 86 SER A N 1
ATOM 662 C CA . SER A 1 86 ? -21.486 -35.379 39.585 1.00 46.16 86 SER A CA 1
ATOM 663 C C . SER A 1 86 ? -20.106 -36.054 39.643 1.00 46.16 86 SER A C 1
ATOM 665 O O . SER A 1 86 ? -19.921 -37.172 39.178 1.00 46.16 86 SER A O 1
ATOM 667 N N . SER A 1 87 ? -19.117 -35.394 40.265 1.00 41.84 87 SER A N 1
ATOM 668 C CA . SER A 1 87 ? -18.869 -35.475 41.723 1.00 41.84 87 SER A CA 1
ATOM 669 C C . SER A 1 87 ? -17.509 -34.853 42.106 1.00 41.84 87 SER A C 1
ATOM 671 O O . SER A 1 87 ? -16.493 -35.169 41.492 1.00 41.84 87 SER A O 1
ATOM 673 N N . GLU A 1 88 ? -17.550 -33.962 43.101 1.00 46.50 88 GLU A N 1
ATOM 674 C CA . GLU A 1 88 ? -16.660 -33.788 44.275 1.00 46.50 88 GLU A CA 1
ATOM 675 C C . GLU A 1 88 ? -15.254 -34.441 44.255 1.00 46.50 88 GLU A C 1
ATOM 677 O O . GLU A 1 88 ? -15.138 -35.644 44.049 1.00 46.50 88 GLU A O 1
ATOM 682 N N . ASP A 1 89 ? -14.180 -33.683 44.537 1.00 49.47 89 ASP A N 1
ATOM 683 C CA . ASP A 1 89 ? -13.530 -33.624 45.870 1.00 49.47 89 ASP A CA 1
ATOM 684 C C . ASP A 1 89 ? -12.254 -32.733 45.863 1.00 49.47 89 ASP A C 1
ATOM 686 O O . ASP A 1 89 ? -11.666 -32.432 44.824 1.00 49.47 89 ASP A O 1
ATOM 690 N N . GLU A 1 90 ? -11.892 -32.280 47.058 1.00 49.47 90 GLU A N 1
ATOM 691 C CA . GLU A 1 90 ? -11.052 -31.160 47.492 1.00 49.47 90 GLU A CA 1
ATOM 692 C C . GLU A 1 90 ? -9.522 -31.266 47.250 1.00 49.47 90 GLU A C 1
ATOM 694 O O . GLU A 1 90 ? -8.950 -32.349 47.258 1.00 49.47 90 GLU A O 1
ATOM 699 N N . GLU A 1 91 ? -8.823 -30.118 47.134 1.00 46.59 91 GLU A N 1
ATOM 700 C CA . GLU A 1 91 ? -7.772 -29.697 48.096 1.00 46.59 91 GLU A CA 1
ATOM 701 C C . GLU A 1 91 ? -7.212 -28.276 47.811 1.00 46.59 91 GLU A C 1
ATOM 703 O O . GLU A 1 91 ? -6.402 -28.030 46.920 1.00 46.59 91 GLU A O 1
ATOM 708 N N . LYS A 1 92 ? -7.686 -27.325 48.625 1.00 48.62 92 LYS A N 1
ATOM 709 C CA . LYS A 1 92 ? -6.930 -26.373 49.464 1.00 48.62 92 LYS A CA 1
ATOM 710 C C . LYS A 1 92 ? -5.570 -25.818 48.970 1.00 48.62 92 LYS A C 1
ATOM 712 O O . LYS A 1 92 ? -4.531 -26.447 49.143 1.00 48.62 92 LYS A O 1
ATOM 717 N N . SER A 1 93 ? -5.530 -24.522 48.631 1.00 47.75 93 SER A N 1
ATOM 718 C CA . SER A 1 93 ? -4.405 -23.654 49.035 1.00 47.75 93 SER A CA 1
ATOM 719 C C . SER A 1 93 ? -4.847 -22.201 49.237 1.00 47.75 93 SER A C 1
ATOM 721 O O . SER A 1 93 ? -5.321 -21.547 48.310 1.00 47.75 93 SER A O 1
ATOM 723 N N . GLU A 1 94 ? -4.678 -21.733 50.468 1.00 45.72 94 GLU A N 1
ATOM 724 C CA . GLU A 1 94 ? -4.973 -20.396 50.982 1.00 45.72 94 GLU A CA 1
ATOM 725 C C . GLU A 1 94 ? -4.010 -19.340 50.401 1.00 45.72 94 GLU A C 1
ATOM 727 O O . GLU A 1 94 ? -2.793 -19.514 50.454 1.00 45.72 94 GLU A O 1
ATOM 732 N N . SER A 1 95 ? -4.530 -18.206 49.922 1.00 46.75 95 SER A N 1
ATOM 733 C CA . SER A 1 95 ? -3.816 -16.927 50.034 1.00 46.75 95 SER A CA 1
ATOM 734 C C . SER A 1 95 ? -4.814 -15.773 50.074 1.00 46.75 95 SER A C 1
ATOM 736 O O . SER A 1 95 ? -5.478 -15.467 49.084 1.00 46.75 95 SER A O 1
ATOM 738 N N . GLU A 1 96 ? -4.913 -15.169 51.250 1.00 46.09 96 GLU A N 1
ATOM 739 C CA . GLU A 1 96 ? -5.720 -13.999 51.570 1.00 46.09 96 GLU A CA 1
ATOM 740 C C . GLU A 1 96 ? -5.208 -12.752 50.829 1.00 46.09 96 GLU A C 1
ATOM 742 O O . GLU A 1 96 ? -4.008 -12.479 50.792 1.00 46.09 96 GLU A O 1
ATOM 747 N N . SER A 1 97 ? -6.125 -11.968 50.265 1.00 50.19 97 SER A N 1
ATOM 748 C CA . SER A 1 97 ? -5.893 -10.565 49.915 1.00 50.19 97 SER A CA 1
ATOM 749 C C . SER A 1 97 ? -7.243 -9.861 49.876 1.00 50.19 97 SER A C 1
ATOM 751 O O . SER A 1 97 ? -7.929 -9.852 48.856 1.00 50.19 97 SER A O 1
ATOM 753 N N . GLU A 1 98 ? -7.613 -9.291 51.015 1.00 46.59 98 GLU A N 1
ATOM 754 C CA . GLU A 1 98 ? -8.768 -8.418 51.187 1.00 46.59 98 GLU A CA 1
ATOM 755 C C . GLU A 1 98 ? -8.630 -7.148 50.332 1.00 46.59 98 GLU A C 1
ATOM 757 O O . GLU A 1 98 ? -7.596 -6.478 50.346 1.00 46.59 98 GLU A O 1
ATOM 762 N N . SER A 1 99 ? -9.688 -6.794 49.606 1.00 47.00 99 SER A N 1
ATOM 763 C CA . SER A 1 99 ? -9.946 -5.416 49.186 1.00 47.00 99 SER A CA 1
ATOM 764 C C . SER A 1 99 ? -11.443 -5.262 48.950 1.00 47.00 99 SER A C 1
ATOM 766 O O . SER A 1 99 ? -11.956 -5.574 47.877 1.00 47.00 99 SER A O 1
ATOM 76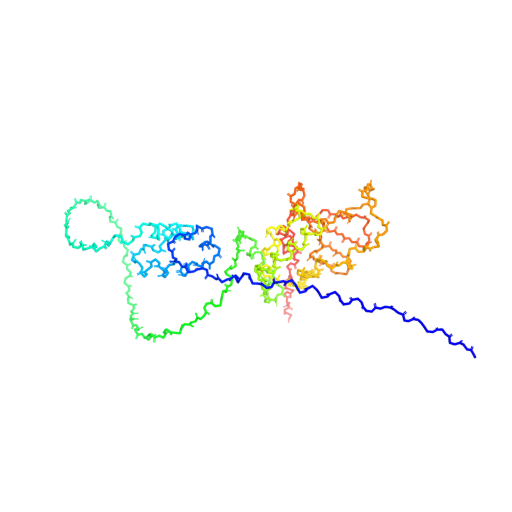8 N N . GLU A 1 100 ? -12.123 -4.796 49.990 1.00 49.09 100 GLU A N 1
ATOM 769 C CA . GLU A 1 100 ? -13.525 -4.396 49.985 1.00 49.09 100 GLU A CA 1
ATOM 770 C C . GLU A 1 100 ? -13.768 -3.204 49.047 1.00 49.09 100 GLU A C 1
ATOM 772 O O . GLU A 1 100 ? -12.924 -2.314 48.900 1.00 49.09 100 GLU A O 1
ATOM 777 N N . GLY A 1 101 ? -14.939 -3.202 48.412 1.00 43.06 101 GLY A N 1
ATOM 778 C CA . GLY A 1 101 ? -15.376 -2.159 47.491 1.00 43.06 101 GLY A CA 1
ATOM 779 C C . GLY A 1 101 ? -16.707 -2.480 46.812 1.00 43.06 101 GLY A C 1
ATOM 780 O O . GLY A 1 101 ? -16.774 -2.498 45.587 1.00 43.06 101 GLY A O 1
ATOM 781 N N . GLU A 1 102 ? -17.723 -2.767 47.629 1.00 45.12 102 GLU A N 1
ATOM 782 C CA . GLU A 1 102 ? -19.170 -2.616 47.371 1.00 45.12 102 GLU A CA 1
ATOM 783 C C . GLU A 1 102 ? -19.475 -1.266 46.658 1.00 45.12 102 GLU A C 1
ATOM 785 O O . GLU A 1 102 ? -18.748 -0.295 46.848 1.00 45.12 102 GLU A O 1
ATOM 790 N N . GLU A 1 103 ? -20.502 -1.054 45.829 1.00 43.66 103 GLU A N 1
ATOM 791 C CA . GLU A 1 103 ? -21.821 -1.679 45.718 1.00 43.66 103 GLU A CA 1
ATOM 792 C C . GLU A 1 103 ? -22.559 -1.106 44.481 1.00 43.66 103 GLU A C 1
ATOM 794 O O . GLU A 1 103 ? -22.444 0.091 44.223 1.00 43.66 103 GLU A O 1
ATOM 799 N N . SER A 1 104 ? -23.415 -1.931 43.851 1.00 40.97 104 SER A N 1
ATOM 800 C CA . SER A 1 104 ? -24.699 -1.594 43.177 1.00 40.97 104 SER A CA 1
ATOM 801 C C . SER A 1 104 ? -24.692 -0.616 41.965 1.00 40.97 104 SER A C 1
ATOM 803 O O . SER A 1 104 ? -23.879 0.289 41.872 1.00 40.97 104 SER A O 1
ATOM 805 N N . ASN A 1 105 ? -25.569 -0.690 40.961 1.00 39.72 105 ASN A N 1
ATOM 806 C CA . ASN A 1 105 ? -26.949 -1.154 40.948 1.00 39.72 105 ASN A CA 1
ATOM 807 C C . ASN A 1 105 ? -27.454 -1.316 39.492 1.00 39.72 105 ASN A C 1
ATOM 809 O O . ASN A 1 105 ?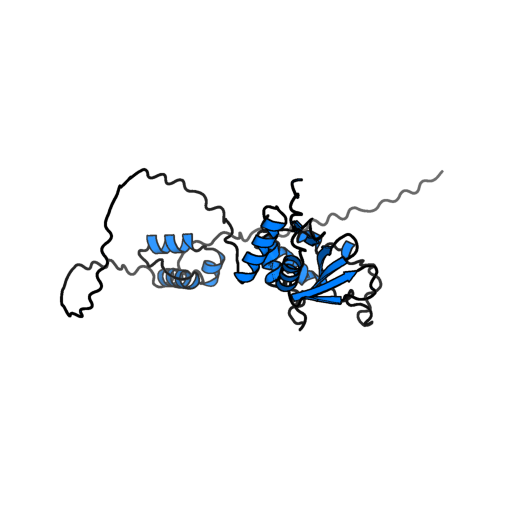 -26.908 -0.703 38.574 1.00 39.72 105 ASN A O 1
ATOM 813 N N . ASP A 1 106 ? -28.563 -2.046 39.386 1.00 41.50 106 ASP A N 1
ATOM 814 C CA . ASP A 1 106 ? -29.658 -1.942 38.408 1.00 41.50 106 ASP A CA 1
ATOM 815 C C . ASP A 1 106 ? -29.504 -2.532 36.994 1.00 41.50 106 ASP A C 1
ATOM 817 O O . ASP A 1 106 ? -29.042 -1.923 36.029 1.00 41.50 106 ASP A O 1
ATOM 821 N N . GLU A 1 107 ? -30.012 -3.764 36.940 1.00 51.66 107 GLU A N 1
ATOM 822 C CA . GLU A 1 107 ? -30.813 -4.389 35.890 1.00 51.66 107 GLU A CA 1
ATOM 823 C C . GLU A 1 107 ? -31.707 -3.399 35.117 1.00 51.66 107 GLU A C 1
ATOM 825 O O . GLU A 1 107 ? -32.588 -2.767 35.692 1.00 51.66 107 GLU A O 1
ATOM 830 N N . ASP A 1 108 ? -31.547 -3.360 33.794 1.00 51.22 108 ASP A N 1
ATOM 831 C CA . ASP A 1 108 ? -32.619 -2.987 32.870 1.00 51.22 108 ASP A CA 1
ATOM 832 C C . ASP A 1 108 ? -32.594 -3.961 31.682 1.00 51.22 108 ASP A C 1
ATOM 834 O O . ASP A 1 108 ? -31.855 -3.825 30.705 1.00 51.22 108 ASP A O 1
ATOM 838 N N . GLU A 1 109 ? -33.411 -4.999 31.838 1.00 58.00 109 GLU A N 1
ATOM 839 C CA . GLU A 1 109 ? -33.905 -5.892 30.796 1.00 58.00 109 GLU A CA 1
ATOM 840 C C . GLU A 1 109 ? -34.775 -5.094 29.816 1.00 58.00 109 GLU A C 1
ATOM 842 O O . GLU A 1 109 ? -35.914 -4.733 30.126 1.00 58.00 109 GLU A O 1
ATOM 847 N N . ALA A 1 110 ? -34.266 -4.834 28.611 1.00 50.28 110 ALA A N 1
ATOM 848 C CA . ALA A 1 110 ? -35.104 -4.352 27.5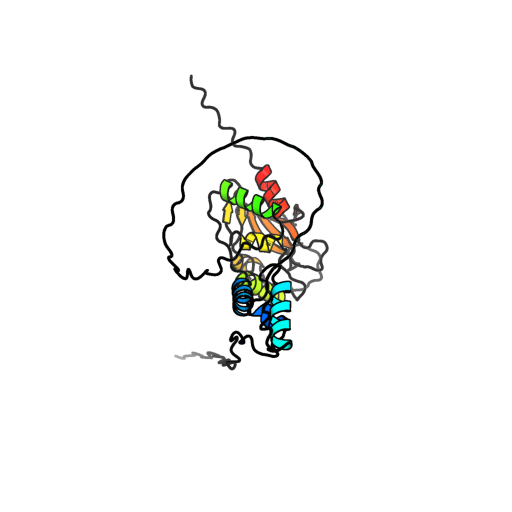23 1.00 50.28 110 ALA A CA 1
ATOM 849 C C . ALA A 1 110 ? -34.621 -4.821 26.146 1.00 50.28 110 ALA A C 1
ATOM 851 O O . ALA A 1 110 ? -33.703 -4.265 25.552 1.00 50.28 110 ALA A O 1
ATOM 852 N N . SER A 1 111 ? -35.421 -5.745 25.615 1.00 42.38 111 SER A N 1
ATOM 853 C CA . SER A 1 111 ? -35.876 -5.779 24.226 1.00 42.38 111 SER A CA 1
ATOM 854 C C . SER A 1 111 ? -34.939 -6.397 23.193 1.00 42.38 111 SER A C 1
ATOM 856 O O . SER A 1 111 ? -34.123 -5.736 22.559 1.00 42.38 111 SER A O 1
ATOM 858 N N . GLU A 1 112 ? -35.231 -7.670 22.936 1.00 57.38 112 GLU A N 1
ATOM 859 C CA . GLU A 1 112 ? -35.047 -8.348 21.660 1.00 57.38 112 GLU A CA 1
ATOM 860 C C . GLU A 1 112 ? -35.552 -7.476 20.500 1.00 57.38 112 GLU A C 1
ATOM 862 O O . GLU A 1 112 ? -36.741 -7.165 20.379 1.00 57.38 112 GLU A O 1
ATOM 867 N N . GLY A 1 113 ? -34.613 -7.086 19.652 1.00 43.78 113 GLY A N 1
ATOM 868 C CA . GLY A 1 113 ? -34.836 -6.641 18.291 1.00 43.78 113 GLY A CA 1
ATOM 869 C C . GLY A 1 113 ? -33.750 -7.293 17.455 1.00 43.78 113 GLY A C 1
ATOM 870 O O . GLY A 1 113 ? -32.700 -6.692 17.259 1.00 43.78 113 GLY A O 1
ATOM 871 N N . ASP A 1 114 ? -33.987 -8.540 17.032 1.00 47.78 114 ASP A N 1
ATOM 872 C CA . ASP A 1 114 ? -33.264 -9.190 15.931 1.00 47.78 114 ASP 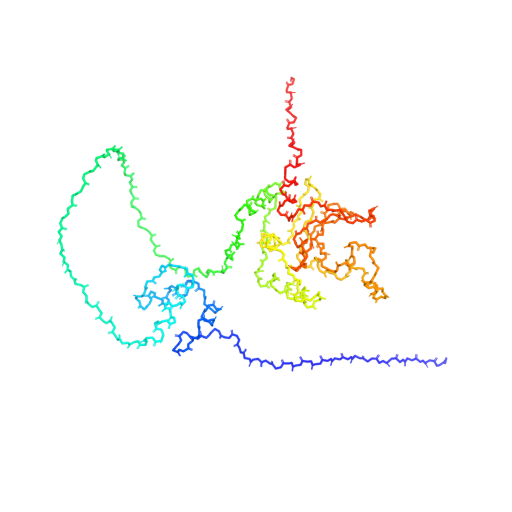A CA 1
ATOM 873 C C . ASP A 1 114 ? -33.594 -8.413 14.646 1.00 47.78 114 ASP A C 1
ATOM 875 O O . ASP A 1 114 ? -34.402 -8.817 13.807 1.00 47.78 114 ASP A O 1
ATOM 879 N N . GLU A 1 115 ? -33.026 -7.218 14.533 1.00 51.53 115 GLU A N 1
ATOM 880 C CA . GLU A 1 115 ? -32.742 -6.638 13.240 1.00 51.53 115 GLU A CA 1
ATOM 881 C C . GLU A 1 115 ? -31.525 -7.416 12.751 1.00 51.53 115 GLU A C 1
ATOM 883 O O . GLU A 1 115 ? -30.429 -7.274 13.292 1.00 51.53 115 GLU A O 1
ATOM 888 N N . ASP A 1 116 ? -31.753 -8.303 11.779 1.00 47.62 116 ASP A N 1
ATOM 889 C CA . ASP A 1 116 ? -30.726 -8.792 10.865 1.00 47.62 116 ASP A CA 1
ATOM 890 C C . ASP A 1 116 ? -30.099 -7.549 10.203 1.00 47.62 116 ASP A C 1
ATOM 892 O O . ASP A 1 116 ? -30.426 -7.180 9.072 1.00 47.62 116 ASP A O 1
ATOM 896 N N . GLU A 1 117 ? -29.249 -6.840 10.951 1.00 49.47 117 GLU A N 1
ATOM 897 C CA . GLU A 1 117 ? -28.267 -5.926 10.414 1.00 49.47 117 GLU A CA 1
ATOM 898 C C . GLU A 1 117 ? -27.434 -6.816 9.509 1.00 49.47 117 GLU A C 1
ATOM 900 O O . GLU A 1 117 ? -26.620 -7.621 9.964 1.00 49.47 117 GLU A O 1
ATOM 905 N N . GLU A 1 118 ? -27.720 -6.741 8.209 1.00 48.66 118 GLU A N 1
ATOM 906 C CA . GLU A 1 118 ? -26.779 -7.127 7.183 1.00 48.66 118 GLU A CA 1
ATOM 907 C C . GLU A 1 118 ? -25.458 -6.482 7.614 1.00 48.66 118 GLU A C 1
ATOM 909 O O . GLU A 1 118 ? -25.292 -5.269 7.479 1.00 48.66 118 GLU A O 1
ATOM 914 N N . GLU A 1 119 ? -24.563 -7.265 8.239 1.00 48.56 119 GLU A N 1
ATOM 915 C CA . GLU A 1 119 ? -23.162 -6.913 8.422 1.00 48.56 119 GLU A CA 1
ATOM 916 C C . GLU A 1 119 ? -22.631 -6.787 6.993 1.00 48.56 119 GLU A C 1
ATOM 918 O O . GLU A 1 119 ? -22.040 -7.712 6.433 1.00 48.56 119 GLU A O 1
ATOM 923 N N . GLU A 1 120 ? -22.943 -5.652 6.356 1.00 49.19 120 GLU A N 1
ATOM 924 C CA . GLU A 1 120 ? -22.244 -5.112 5.214 1.00 49.19 120 GLU A CA 1
ATOM 925 C C . GLU A 1 120 ? -20.801 -5.238 5.625 1.00 49.19 120 GLU A C 1
ATOM 927 O O . GLU A 1 120 ? -20.412 -4.534 6.552 1.00 49.19 120 GLU A O 1
ATOM 932 N N . ASP A 1 121 ? -20.103 -6.200 5.015 1.00 52.06 121 ASP A N 1
ATOM 933 C CA . ASP A 1 121 ? -18.689 -6.527 5.146 1.00 52.06 121 ASP A CA 1
ATOM 934 C C . ASP A 1 121 ? -17.899 -5.243 5.394 1.00 52.06 121 ASP A C 1
ATOM 936 O O . ASP A 1 121 ? -17.413 -4.579 4.471 1.00 52.06 121 ASP A O 1
ATOM 940 N N . ARG A 1 122 ? -17.887 -4.820 6.663 1.00 53.12 122 ARG A N 1
ATOM 941 C CA . ARG A 1 122 ? -17.461 -3.492 7.096 1.00 53.12 122 ARG A CA 1
ATOM 942 C C . ARG A 1 122 ? -15.983 -3.676 7.247 1.00 53.12 122 ARG A C 1
ATOM 944 O O . ARG A 1 122 ? -15.499 -3.833 8.356 1.00 53.12 122 ARG A O 1
ATOM 951 N N . GLY A 1 123 ? -15.335 -3.823 6.090 1.00 52.38 123 GLY A N 1
ATOM 952 C CA . GLY A 1 123 ? -14.085 -4.532 5.923 1.00 52.38 123 GLY A CA 1
ATOM 953 C C . GLY A 1 123 ? -13.138 -4.190 7.047 1.00 52.38 123 GLY A C 1
ATOM 954 O O . GLY A 1 123 ? -12.517 -3.124 7.006 1.00 52.38 123 GLY A O 1
ATOM 955 N N . ASP A 1 124 ? -13.073 -5.088 8.036 1.00 51.62 124 ASP A N 1
ATOM 956 C CA . ASP A 1 124 ? -12.233 -4.916 9.206 1.00 51.62 124 ASP A CA 1
ATOM 957 C C . ASP A 1 124 ? -10.862 -4.517 8.686 1.00 51.62 124 ASP A C 1
ATOM 959 O O . ASP A 1 124 ? -10.297 -5.181 7.804 1.00 51.62 124 ASP A O 1
ATOM 963 N N . ALA A 1 125 ? -10.381 -3.358 9.137 1.00 55.69 125 ALA A N 1
ATOM 964 C CA . ALA A 1 125 ? -9.170 -2.769 8.606 1.00 55.69 125 ALA A CA 1
ATOM 965 C C . ALA A 1 125 ? -8.045 -3.799 8.751 1.00 55.69 125 ALA A C 1
ATOM 967 O O . ALA A 1 125 ? -7.587 -4.094 9.855 1.00 55.69 125 ALA A O 1
ATOM 968 N N . TYR A 1 126 ? -7.621 -4.392 7.632 1.00 57.59 126 TYR A N 1
ATOM 969 C CA . TYR A 1 126 ? -6.483 -5.296 7.612 1.00 57.59 126 TYR A CA 1
ATOM 970 C C . TYR A 1 126 ? -5.249 -4.478 7.998 1.00 57.59 126 TYR A C 1
ATOM 972 O O . TYR A 1 126 ? -4.676 -3.754 7.179 1.00 57.59 126 TYR A O 1
ATOM 980 N N . VAL A 1 127 ? -4.877 -4.539 9.275 1.00 58.31 127 VAL A N 1
ATOM 981 C CA . VAL A 1 127 ? -3.745 -3.803 9.830 1.00 58.31 127 VAL A CA 1
ATOM 982 C C . VAL A 1 127 ? -2.696 -4.810 10.258 1.00 58.31 127 VAL A C 1
ATOM 984 O O . VAL A 1 127 ? -2.669 -5.302 11.382 1.00 58.31 127 VAL A O 1
ATOM 987 N N . GLU A 1 128 ? -1.781 -5.097 9.342 1.00 73.56 128 GLU A N 1
ATOM 988 C CA . GLU A 1 128 ? -0.629 -5.949 9.634 1.00 73.56 128 GLU A CA 1
ATOM 989 C C . GLU A 1 128 ? 0.396 -5.222 10.527 1.00 73.56 128 GLU A C 1
ATOM 991 O O . GLU A 1 128 ? 1.138 -5.848 11.282 1.00 73.56 128 GLU A O 1
ATOM 996 N N . LYS A 1 129 ? 0.415 -3.876 10.503 1.00 84.19 129 LYS A N 1
ATOM 997 C CA . LYS A 1 129 ? 1.319 -3.039 11.312 1.00 84.19 129 LYS A CA 1
ATOM 998 C C . LYS A 1 129 ? 0.554 -1.973 12.099 1.00 84.19 129 LYS A C 1
ATOM 1000 O O . LYS A 1 129 ? 0.416 -0.836 11.655 1.00 84.19 129 LYS A O 1
ATOM 1005 N N . VAL A 1 130 ? 0.181 -2.299 13.338 1.00 84.69 130 VAL A N 1
ATOM 1006 C CA . VAL A 1 130 ? -0.527 -1.398 14.282 1.00 84.69 130 VAL A CA 1
ATOM 1007 C C . VAL A 1 130 ? 0.147 -0.019 14.417 1.00 84.69 130 VAL A C 1
ATOM 1009 O O . VAL A 1 130 ? -0.505 1.016 14.547 1.00 84.69 130 VAL A O 1
ATOM 1012 N N . GLY A 1 131 ? 1.483 0.030 14.349 1.00 91.19 131 GLY A N 1
ATOM 1013 C CA . GLY A 1 131 ? 2.227 1.292 14.414 1.00 91.19 131 GLY A CA 1
ATOM 1014 C C . GLY A 1 131 ? 2.002 2.218 13.211 1.00 91.19 131 GLY A C 1
ATOM 1015 O O . GLY A 1 131 ? 2.060 3.443 13.361 1.00 91.19 131 GLY A O 1
ATOM 1016 N N . PHE A 1 132 ? 1.753 1.662 12.023 1.00 94.38 132 PHE A N 1
ATOM 1017 C CA . PHE A 1 132 ? 1.533 2.460 10.823 1.00 94.38 132 PHE A CA 1
ATOM 1018 C C . PHE A 1 132 ? 0.123 3.047 10.791 1.00 94.38 132 PHE A C 1
ATOM 1020 O O . PHE A 1 132 ? -0.022 4.241 10.547 1.00 94.38 132 PHE A O 1
ATOM 1027 N N . GLU A 1 133 ? -0.889 2.272 11.173 1.00 92.69 133 GLU A N 1
ATOM 1028 C CA . GLU A 1 133 ? -2.269 2.754 11.284 1.00 92.69 133 GLU A CA 1
ATOM 1029 C C . GLU A 1 133 ? -2.381 3.978 12.205 1.00 92.69 133 GLU A C 1
ATOM 1031 O O . GLU A 1 133 ? -2.926 5.010 11.815 1.00 92.69 133 GLU A O 1
ATOM 1036 N N . ARG A 1 134 ? -1.752 3.938 13.390 1.00 93.81 134 ARG A N 1
ATOM 1037 C CA . ARG A 1 134 ? -1.698 5.101 14.294 1.00 93.81 134 ARG A CA 1
ATOM 1038 C C . ARG A 1 134 ? -1.077 6.331 13.619 1.00 93.81 134 ARG A C 1
ATOM 1040 O O . ARG A 1 134 ? -1.480 7.459 13.899 1.00 93.81 134 ARG A O 1
ATOM 1047 N N . THR A 1 135 ? -0.091 6.129 12.744 1.00 94.94 135 THR A N 1
ATOM 1048 C CA . THR A 1 135 ? 0.537 7.211 11.969 1.00 94.94 135 THR A CA 1
ATOM 1049 C C . THR A 1 135 ? -0.461 7.805 10.972 1.00 94.94 135 THR A C 1
ATOM 1051 O O . THR A 1 135 ? -0.577 9.025 10.883 1.00 94.94 135 THR A O 1
ATOM 1054 N N . LEU A 1 136 ? -1.223 6.964 10.272 1.00 95.38 136 LEU A N 1
ATOM 1055 C CA . LEU A 1 136 ? -2.254 7.390 9.323 1.00 95.38 136 LEU A CA 1
ATOM 1056 C C . LEU A 1 136 ? -3.403 8.137 10.012 1.00 95.38 136 LEU A C 1
ATOM 1058 O O . LEU A 1 136 ? -3.762 9.230 9.580 1.00 95.38 136 LEU A O 1
ATOM 1062 N N . GLN A 1 137 ? -3.891 7.634 11.147 1.00 95.06 137 GLN A N 1
ATOM 1063 C CA . GLN A 1 137 ? -4.903 8.312 11.966 1.00 95.06 137 GLN A CA 1
ATOM 1064 C C . GLN A 1 137 ? -4.429 9.698 12.440 1.00 95.06 137 GLN A C 1
ATOM 1066 O O . GLN A 1 137 ? -5.191 10.667 12.420 1.00 95.06 137 GLN A O 1
ATOM 1071 N N . GLN A 1 138 ? -3.156 9.829 12.839 1.00 95.00 138 GLN A N 1
ATOM 1072 C CA . GLN A 1 138 ? -2.574 11.129 13.195 1.00 95.00 138 GLN A CA 1
ATOM 1073 C C . GLN A 1 138 ? -2.539 12.093 12.005 1.00 95.00 138 GLN A C 1
ATOM 1075 O O . GLN A 1 138 ? -2.786 13.284 12.193 1.00 95.00 138 GLN A O 1
ATOM 1080 N N . ILE A 1 139 ? -2.255 11.593 10.800 1.00 94.25 139 ILE A N 1
ATOM 1081 C CA . ILE A 1 139 ? -2.255 12.395 9.570 1.00 94.25 139 ILE A CA 1
ATOM 1082 C C . ILE A 1 139 ? -3.668 12.832 9.219 1.00 94.25 139 ILE A C 1
ATOM 1084 O O . ILE A 1 139 ? -3.866 14.024 9.016 1.00 94.25 139 ILE A O 1
ATOM 1088 N N . ALA A 1 140 ? -4.646 11.923 9.219 1.00 94.50 140 ALA A N 1
ATOM 1089 C CA . ALA A 1 140 ? -6.047 12.258 8.967 1.00 94.50 140 ALA A CA 1
ATOM 1090 C C . ALA A 1 140 ? -6.543 13.339 9.930 1.00 94.50 140 ALA A C 1
ATOM 1092 O O . ALA A 1 140 ? -7.067 14.366 9.503 1.00 94.50 140 ALA A O 1
ATOM 1093 N N . LYS A 1 141 ? -6.245 13.188 11.226 1.00 94.69 141 LYS A N 1
ATOM 1094 C CA . LYS A 1 141 ? -6.568 14.198 12.240 1.00 94.69 141 LYS A CA 1
ATOM 1095 C C . LYS A 1 141 ? -5.861 15.537 12.005 1.00 94.69 141 LYS A C 1
ATOM 1097 O O . LYS A 1 141 ? -6.461 16.584 12.232 1.00 94.69 141 LYS A O 1
ATOM 1102 N N . ALA A 1 142 ? -4.590 15.526 11.600 1.00 91.94 142 ALA A N 1
ATOM 1103 C CA . ALA A 1 142 ? -3.821 16.746 11.346 1.00 91.94 142 ALA A CA 1
ATOM 1104 C C . ALA A 1 142 ? -4.254 17.462 10.057 1.00 91.94 142 ALA A C 1
ATOM 1106 O O . ALA A 1 142 ? -4.251 18.690 10.004 1.00 91.94 142 ALA A O 1
ATOM 1107 N N . ALA A 1 143 ? -4.620 16.699 9.030 1.00 91.69 143 ALA A N 1
ATOM 1108 C CA . ALA A 1 143 ? -5.072 17.198 7.740 1.00 91.69 143 ALA A CA 1
ATOM 1109 C C . ALA A 1 143 ? -6.573 17.542 7.726 1.00 91.69 143 ALA A C 1
ATOM 1111 O O . ALA A 1 143 ? -6.996 18.327 6.883 1.00 91.69 143 ALA A O 1
ATOM 1112 N N . GLY A 1 144 ? -7.353 17.018 8.677 1.00 93.88 144 GLY A N 1
ATOM 1113 C CA . GLY A 1 144 ? -8.783 17.288 8.809 1.00 93.88 144 GLY A CA 1
ATOM 1114 C C . GLY A 1 144 ? -9.633 16.628 7.724 1.00 93.88 144 GLY A C 1
ATOM 1115 O O . GLY A 1 144 ? -10.615 17.230 7.302 1.00 93.88 144 GLY A O 1
ATOM 1116 N N . PHE A 1 145 ? -9.247 15.435 7.258 1.00 93.75 145 PHE A N 1
ATOM 1117 C CA . PHE A 1 145 ? -10.045 14.643 6.318 1.00 93.75 145 PHE A CA 1
ATOM 1118 C C . PHE A 1 145 ? -10.574 13.369 6.982 1.00 93.75 145 PHE A C 1
ATOM 1120 O O . PHE A 1 145 ? -9.951 12.838 7.905 1.00 93.75 145 PHE A O 1
ATOM 1127 N N . GLU A 1 146 ? -11.713 12.886 6.492 1.00 93.19 146 GLU A N 1
ATOM 1128 C CA . GLU A 1 146 ? -12.247 11.569 6.838 1.00 93.19 146 GLU A CA 1
ATOM 1129 C C . GLU A 1 146 ? -11.679 10.521 5.872 1.00 93.19 146 GLU A C 1
ATOM 1131 O O . GLU A 1 146 ? -11.726 10.744 4.660 1.00 93.19 146 GLU A O 1
ATOM 1136 N N . PRO A 1 147 ? -11.083 9.424 6.371 1.00 92.25 147 PRO A N 1
ATOM 1137 C CA . PRO A 1 147 ? -10.499 8.404 5.508 1.00 92.25 147 PRO A CA 1
ATOM 1138 C C . PRO A 1 147 ? -11.569 7.698 4.666 1.00 92.25 147 PRO A C 1
ATOM 1140 O O . PRO A 1 147 ? -12.596 7.284 5.197 1.00 92.25 147 PRO A O 1
ATOM 1143 N N . GLU A 1 148 ? -11.306 7.534 3.369 1.00 93.62 148 GLU A N 1
ATOM 1144 C CA . GLU A 1 148 ? -12.174 6.801 2.438 1.00 93.62 148 GLU A CA 1
ATOM 1145 C C . GLU A 1 148 ? -11.465 5.506 1.997 1.00 93.62 148 GLU A C 1
ATOM 1147 O O . GLU A 1 148 ? -10.660 5.529 1.056 1.00 93.62 148 GLU A O 1
ATOM 1152 N N . PRO A 1 149 ? -11.667 4.393 2.722 1.00 94.06 149 PRO A N 1
ATOM 1153 C CA . PRO A 1 149 ? -10.907 3.165 2.525 1.00 94.06 149 PRO A CA 1
ATOM 1154 C C . PRO A 1 149 ? -11.241 2.492 1.189 1.00 94.06 149 PRO A C 1
ATOM 1156 O O . PRO A 1 149 ? -12.401 2.420 0.788 1.00 94.06 149 PRO A O 1
ATOM 1159 N N . LEU A 1 150 ? -10.233 1.937 0.508 1.00 92.38 150 LEU A N 1
ATOM 1160 C CA . LEU A 1 150 ? -10.438 1.159 -0.717 1.00 92.38 150 LEU A CA 1
ATOM 1161 C C . LEU A 1 150 ? -10.707 -0.331 -0.413 1.00 92.38 150 LEU A C 1
ATOM 1163 O O . LEU A 1 150 ? -10.072 -0.935 0.462 1.00 92.38 150 LEU A O 1
ATOM 1167 N N . LEU A 1 151 ? -11.616 -0.964 -1.164 1.00 91.19 151 LEU A N 1
ATOM 1168 C CA . 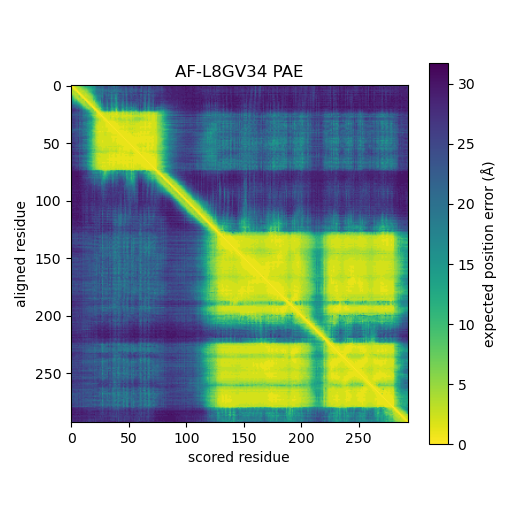LEU A 1 151 ? -11.954 -2.387 -1.005 1.00 91.19 151 LEU A CA 1
ATOM 1169 C C . LEU A 1 151 ? -10.773 -3.305 -1.363 1.00 91.19 151 LEU A C 1
ATOM 1171 O O . LEU A 1 151 ? -9.905 -2.948 -2.160 1.00 91.19 151 LEU A O 1
ATOM 1175 N N . MET A 1 152 ? -10.714 -4.507 -0.762 1.00 90.25 152 MET A N 1
ATOM 1176 C CA . MET A 1 152 ? -9.569 -5.432 -0.964 1.00 90.25 152 MET A CA 1
ATOM 1177 C C . MET A 1 152 ? -9.489 -5.829 -2.421 1.00 90.25 152 MET A C 1
ATOM 1179 O O . MET A 1 152 ? -8.413 -5.845 -3.013 1.00 90.25 152 MET A O 1
ATOM 1183 N N . LEU A 1 153 ? -10.663 -6.100 -2.984 1.00 90.44 153 LEU A N 1
ATOM 1184 C CA . LEU A 1 153 ? -10.831 -6.498 -4.361 1.00 90.44 153 LEU A CA 1
ATOM 1185 C C . LEU A 1 153 ? -10.227 -5.469 -5.324 1.00 90.44 153 LEU A C 1
ATOM 1187 O O . LEU A 1 153 ? -9.533 -5.862 -6.257 1.00 90.44 153 LEU A O 1
ATOM 1191 N N . ASP A 1 154 ? -10.416 -4.174 -5.074 1.00 93.31 154 ASP A N 1
ATOM 1192 C CA . ASP A 1 154 ? -9.905 -3.116 -5.948 1.00 93.31 154 ASP A CA 1
ATOM 1193 C C . ASP A 1 154 ? -8.375 -3.026 -5.905 1.00 93.31 154 ASP A C 1
ATOM 1195 O O . ASP A 1 154 ? -7.732 -2.895 -6.951 1.00 93.31 154 ASP A O 1
ATOM 1199 N N . ILE A 1 155 ? -7.773 -3.167 -4.717 1.00 95.19 155 ILE A N 1
ATOM 1200 C CA . ILE A 1 155 ? -6.310 -3.186 -4.569 1.00 95.19 155 ILE A CA 1
ATOM 1201 C C . ILE A 1 155 ? -5.724 -4.444 -5.234 1.00 95.19 155 ILE A C 1
ATOM 1203 O O . ILE A 1 155 ? -4.766 -4.342 -6.002 1.00 95.19 155 ILE A O 1
ATOM 1207 N N . SER A 1 156 ? -6.333 -5.620 -5.033 1.00 94.56 156 SER A N 1
ATOM 1208 C CA . SER A 1 156 ? -5.930 -6.871 -5.698 1.00 94.56 156 SER A CA 1
ATOM 1209 C C . SER A 1 156 ? -6.034 -6.785 -7.223 1.00 94.56 156 SER A C 1
ATOM 1211 O O . SER A 1 156 ? -5.139 -7.241 -7.942 1.00 94.56 156 SER A O 1
ATOM 1213 N N . GLN A 1 157 ? -7.115 -6.195 -7.742 1.00 94.06 157 GLN A N 1
ATOM 1214 C CA . GLN A 1 157 ? -7.292 -5.987 -9.179 1.00 94.06 157 GLN A CA 1
ATOM 1215 C C . GLN A 1 157 ? -6.235 -5.036 -9.739 1.00 94.06 157 GLN A C 1
ATOM 1217 O O . GLN A 1 157 ? -5.711 -5.272 -10.831 1.00 94.06 157 GLN A O 1
ATOM 1222 N N . PHE A 1 158 ? -5.906 -3.970 -9.008 1.00 94.88 158 PHE A N 1
ATOM 1223 C CA . PHE A 1 158 ? -4.824 -3.069 -9.380 1.00 94.88 158 PHE A CA 1
ATOM 1224 C C . PHE A 1 158 ? -3.476 -3.796 -9.424 1.00 94.88 158 PHE A C 1
ATOM 1226 O O . PHE A 1 158 ? -2.764 -3.685 -10.419 1.00 94.88 158 PHE A O 1
ATOM 1233 N N . GLU A 1 159 ? -3.140 -4.584 -8.401 1.00 95.69 159 GLU A N 1
ATOM 1234 C CA . GLU A 1 159 ? -1.887 -5.344 -8.369 1.00 95.69 159 GLU A CA 1
ATOM 1235 C C . GLU A 1 159 ? -1.813 -6.365 -9.513 1.00 95.69 159 GLU A C 1
ATOM 1237 O O . GLU A 1 159 ? -0.783 -6.484 -10.170 1.00 95.69 159 GLU A O 1
ATOM 1242 N N . THR A 1 160 ? -2.929 -7.017 -9.848 1.00 95.00 160 THR A N 1
ATOM 1243 C CA . THR A 1 160 ? -3.013 -7.914 -11.014 1.00 95.00 160 THR A CA 1
ATOM 1244 C C . THR A 1 160 ? -2.709 -7.169 -12.320 1.00 95.00 160 THR A C 1
ATOM 1246 O O . THR A 1 160 ? -1.972 -7.668 -13.170 1.00 95.00 160 THR A O 1
ATOM 1249 N N . LYS A 1 161 ? -3.240 -5.949 -12.492 1.00 93.94 161 LYS A N 1
ATOM 1250 C CA . LYS A 1 161 ? -2.935 -5.098 -13.658 1.00 93.94 161 LYS A CA 1
ATOM 1251 C C . LYS A 1 161 ? -1.468 -4.665 -13.674 1.00 93.94 161 LYS A C 1
ATOM 1253 O O . LYS A 1 161 ? -0.845 -4.657 -14.734 1.00 93.94 161 LYS A O 1
ATOM 1258 N N . LEU A 1 162 ? -0.913 -4.338 -12.508 1.00 92.88 162 LEU A N 1
ATOM 1259 C CA . LEU A 1 162 ? 0.493 -3.982 -12.342 1.00 92.88 162 LEU A CA 1
ATOM 1260 C C . LEU A 1 162 ? 1.408 -5.150 -12.743 1.00 92.88 162 LEU A C 1
ATOM 1262 O O . LEU A 1 162 ? 2.339 -4.952 -13.520 1.00 92.88 162 LEU A O 1
ATOM 1266 N N . GLN A 1 163 ? 1.092 -6.370 -12.301 1.00 94.56 163 GLN A N 1
ATOM 1267 C CA . GLN A 1 163 ? 1.800 -7.599 -12.675 1.00 94.56 163 GLN A CA 1
ATOM 1268 C C . GLN A 1 163 ? 1.685 -7.914 -14.163 1.00 94.56 163 GLN A C 1
ATOM 1270 O O . GLN A 1 163 ? 2.670 -8.296 -14.789 1.00 94.56 163 GLN A O 1
ATOM 1275 N N . ALA A 1 164 ? 0.506 -7.723 -14.758 1.00 92.75 164 ALA A N 1
ATOM 1276 C CA . ALA A 1 164 ? 0.320 -7.920 -16.192 1.00 92.75 164 ALA A CA 1
ATOM 1277 C C . ALA A 1 164 ? 1.193 -6.967 -17.030 1.00 92.75 164 ALA A C 1
ATOM 1279 O O . ALA A 1 164 ? 1.650 -7.345 -18.106 1.00 92.75 164 ALA A O 1
ATOM 1280 N N . ARG A 1 165 ? 1.437 -5.745 -16.535 1.00 89.56 165 ARG A N 1
ATOM 1281 C CA . ARG A 1 165 ? 2.240 -4.723 -17.222 1.00 89.56 165 ARG A CA 1
ATOM 1282 C C . ARG A 1 165 ? 3.741 -4.874 -16.981 1.00 89.56 165 ARG A C 1
ATOM 1284 O O . ARG A 1 165 ? 4.524 -4.706 -17.909 1.00 89.56 165 ARG A O 1
ATOM 1291 N N . LEU A 1 166 ? 4.146 -5.121 -15.739 1.00 91.00 166 LEU A N 1
ATOM 1292 C CA . LEU A 1 166 ? 5.552 -5.090 -15.327 1.00 91.00 166 LEU A CA 1
ATOM 1293 C C . LEU A 1 166 ? 6.178 -6.485 -15.229 1.00 91.00 166 LEU A C 1
ATOM 1295 O O . LEU A 1 166 ? 7.390 -6.618 -15.372 1.00 91.00 166 LEU A O 1
ATOM 1299 N N . GLY A 1 167 ? 5.369 -7.522 -15.026 1.00 94.25 167 GLY A N 1
ATOM 1300 C CA . GLY A 1 167 ? 5.795 -8.892 -14.759 1.00 94.25 167 GLY A CA 1
ATOM 1301 C C . GLY A 1 167 ? 5.377 -9.371 -13.367 1.00 94.25 167 GLY A C 1
ATOM 1302 O O . GLY A 1 167 ? 4.991 -8.587 -12.501 1.00 94.25 167 GLY A O 1
ATOM 1303 N N . SER A 1 168 ? 5.486 -10.681 -13.130 1.00 95.88 168 SER A N 1
ATOM 1304 C CA . SER A 1 168 ? 5.049 -11.337 -11.884 1.00 95.88 168 SER A CA 1
ATOM 1305 C C . SER A 1 168 ? 5.790 -10.881 -10.623 1.00 95.88 168 SER A C 1
ATOM 1307 O O . SER A 1 168 ? 5.315 -11.123 -9.520 1.00 95.88 168 SER A O 1
ATOM 1309 N N . TYR A 1 169 ? 6.945 -10.231 -10.771 1.00 95.00 169 TYR A N 1
ATOM 1310 C CA . TYR A 1 169 ? 7.724 -9.676 -9.662 1.00 95.00 169 TYR A CA 1
ATOM 1311 C C . TYR A 1 169 ? 7.156 -8.347 -9.132 1.00 95.00 169 TYR A C 1
ATOM 1313 O O . TYR A 1 169 ? 7.591 -7.870 -8.084 1.00 95.00 169 TYR A O 1
ATOM 1321 N N . ALA A 1 170 ? 6.227 -7.707 -9.851 1.00 96.19 170 ALA A N 1
ATOM 1322 C CA . ALA A 1 170 ? 5.657 -6.435 -9.431 1.00 96.19 170 ALA A CA 1
ATOM 1323 C C . ALA A 1 170 ? 4.564 -6.647 -8.378 1.00 96.19 170 ALA A C 1
ATOM 1325 O O . ALA A 1 170 ? 3.545 -7.282 -8.633 1.00 96.19 170 ALA A O 1
ATOM 1326 N N . ARG A 1 171 ? 4.762 -6.094 -7.186 1.00 97.19 171 ARG A N 1
ATOM 1327 C CA . ARG A 1 171 ? 3.837 -6.212 -6.060 1.00 97.19 171 ARG A CA 1
ATOM 1328 C C . ARG A 1 171 ? 3.778 -4.898 -5.302 1.00 97.19 171 ARG A C 1
ATOM 1330 O O . ARG A 1 171 ? 4.781 -4.198 -5.184 1.00 97.19 171 ARG A O 1
ATOM 1337 N N . LEU A 1 172 ? 2.604 -4.541 -4.794 1.00 96.94 172 LEU A N 1
ATOM 1338 C CA . LEU A 1 172 ? 2.502 -3.376 -3.930 1.00 96.94 172 LEU A CA 1
ATOM 1339 C C . LEU A 1 172 ? 3.082 -3.702 -2.540 1.00 96.94 172 LEU A C 1
ATOM 1341 O O . LEU A 1 172 ? 2.689 -4.706 -1.947 1.00 96.94 172 LEU A O 1
ATOM 1345 N N . PRO A 1 173 ? 3.968 -2.854 -1.984 1.00 97.19 173 PRO A N 1
ATOM 1346 C CA . PRO A 1 173 ? 4.427 -2.982 -0.602 1.00 97.19 173 PRO A CA 1
ATOM 1347 C C . PRO A 1 173 ? 3.269 -2.944 0.398 1.00 97.19 173 PRO A C 1
ATOM 1349 O O . PRO A 1 173 ? 2.303 -2.204 0.193 1.00 97.19 173 PRO A O 1
ATOM 1352 N N . ASP A 1 174 ? 3.386 -3.677 1.508 1.00 95.81 174 ASP A N 1
ATOM 1353 C CA . ASP A 1 174 ? 2.317 -3.798 2.512 1.00 95.81 174 ASP A CA 1
ATOM 1354 C C . ASP A 1 174 ? 1.924 -2.436 3.105 1.00 95.81 174 ASP A C 1
ATOM 1356 O O . ASP A 1 174 ? 0.755 -2.182 3.392 1.00 95.81 174 ASP A O 1
ATOM 1360 N N . GLU A 1 175 ? 2.876 -1.508 3.257 1.00 96.50 175 GLU A N 1
ATOM 1361 C CA . GLU A 1 175 ? 2.562 -0.144 3.684 1.00 96.50 175 GLU A CA 1
ATOM 1362 C C . GLU A 1 175 ? 1.749 0.622 2.636 1.00 96.50 175 GLU A C 1
ATOM 1364 O O . GLU A 1 175 ? 0.939 1.472 2.993 1.00 96.50 175 GLU A O 1
ATOM 1369 N N . LEU A 1 176 ? 1.934 0.355 1.344 1.00 96.44 176 LEU A N 1
ATOM 1370 C CA . LEU A 1 176 ? 1.118 0.998 0.319 1.00 96.44 176 LEU A CA 1
ATOM 1371 C C . LEU A 1 176 ? -0.296 0.396 0.294 1.00 96.44 176 LEU A C 1
ATOM 1373 O O . LEU A 1 176 ? -1.269 1.140 0.193 1.00 96.44 176 LEU A O 1
ATOM 1377 N N . TRP A 1 177 ? -0.418 -0.920 0.503 1.00 95.62 177 TRP A N 1
ATOM 1378 C CA . TRP A 1 177 ? -1.700 -1.589 0.756 1.00 95.62 177 TRP A CA 1
ATOM 1379 C C . TRP A 1 177 ? -2.443 -0.960 1.935 1.00 95.62 177 TRP A C 1
ATOM 1381 O O . TRP A 1 177 ? -3.591 -0.551 1.782 1.00 95.62 177 TRP A O 1
ATOM 1391 N N . GLN A 1 178 ? -1.782 -0.832 3.090 1.00 94.88 178 GLN A N 1
ATOM 1392 C CA . GLN A 1 178 ? -2.362 -0.230 4.295 1.00 94.88 178 GLN A CA 1
ATOM 1393 C C . GLN A 1 178 ? -2.736 1.243 4.088 1.00 94.88 178 GLN A C 1
ATOM 1395 O O . GLN A 1 178 ? -3.763 1.688 4.595 1.00 94.88 178 GLN A O 1
ATOM 1400 N N . LEU A 1 179 ? -1.945 1.997 3.316 1.00 96.50 179 LEU A N 1
ATOM 1401 C CA . LEU A 1 179 ? -2.263 3.382 2.974 1.00 96.50 179 LEU A CA 1
ATOM 1402 C C . LEU A 1 179 ? -3.583 3.480 2.199 1.00 96.50 179 LEU A C 1
ATOM 1404 O O . LEU A 1 179 ? -4.441 4.269 2.579 1.00 96.50 179 LEU A O 1
ATOM 1408 N N . TYR A 1 180 ? -3.760 2.672 1.151 1.00 96.44 180 TYR A N 1
ATOM 1409 C CA . TYR A 1 180 ? -4.968 2.698 0.315 1.00 96.44 180 TYR A CA 1
ATOM 1410 C C . TYR A 1 180 ? -6.184 2.049 0.979 1.00 96.44 180 TYR A C 1
ATOM 1412 O O . TYR A 1 180 ? -7.313 2.484 0.771 1.00 96.44 180 TYR A O 1
ATOM 1420 N N . ARG A 1 181 ? -5.948 1.063 1.844 1.00 93.56 181 ARG A N 1
ATOM 1421 C CA . ARG A 1 181 ? -6.929 0.540 2.801 1.00 93.56 181 ARG A CA 1
ATOM 1422 C C . ARG A 1 181 ? -7.433 1.595 3.766 1.00 93.56 181 ARG A C 1
ATOM 1424 O O . ARG A 1 181 ? -8.551 1.471 4.229 1.00 93.56 181 ARG A O 1
ATOM 1431 N N . PHE A 1 182 ? -6.606 2.576 4.106 1.00 95.12 182 PHE A N 1
ATOM 1432 C CA . PHE A 1 182 ? -6.996 3.664 4.989 1.00 95.12 182 PHE A CA 1
ATOM 1433 C C . PHE A 1 182 ? -7.689 4.784 4.211 1.00 95.12 182 PHE A C 1
ATOM 1435 O O . PHE A 1 182 ? -8.745 5.242 4.621 1.00 95.12 182 PHE A O 1
ATOM 1442 N N . SER A 1 183 ? -7.112 5.227 3.091 1.00 95.94 183 SER A N 1
ATOM 1443 C CA . SER A 1 183 ? -7.673 6.299 2.265 1.00 95.94 183 SER A CA 1
ATOM 1444 C C . SER A 1 183 ? -7.238 6.158 0.808 1.00 95.94 183 SER A C 1
ATOM 1446 O O . SER A 1 183 ? -6.042 6.050 0.524 1.00 95.94 183 SER A O 1
ATOM 1448 N N . ASN A 1 184 ? -8.177 6.247 -0.135 1.00 95.75 184 ASN A N 1
ATOM 1449 C CA . ASN A 1 184 ? -7.899 6.234 -1.572 1.00 95.75 184 ASN A CA 1
ATOM 1450 C C . ASN A 1 184 ? -7.362 7.585 -2.090 1.00 95.75 184 ASN A C 1
ATOM 1452 O O . ASN A 1 184 ? -7.950 8.241 -2.950 1.00 95.75 184 ASN A O 1
ATOM 1456 N N . GLY A 1 185 ? -6.212 7.997 -1.560 1.00 95.44 185 GLY A N 1
ATOM 1457 C CA . GLY A 1 185 ? -5.662 9.335 -1.753 1.00 95.44 185 GLY A CA 1
ATOM 1458 C C . GLY A 1 185 ? -6.192 10.336 -0.726 1.00 95.44 185 GLY A C 1
ATOM 1459 O O . GLY A 1 185 ? -7.197 10.099 -0.059 1.00 95.44 185 GLY A O 1
ATOM 1460 N N . PHE A 1 186 ? -5.456 11.431 -0.543 1.00 95.62 186 PHE A N 1
ATOM 1461 C CA . PHE A 1 186 ? -5.835 12.557 0.316 1.00 95.62 186 PHE A CA 1
ATOM 1462 C C . PHE A 1 186 ? -4.898 13.747 0.090 1.00 95.62 186 PHE A C 1
ATOM 1464 O O . PHE A 1 186 ? -3.776 13.597 -0.401 1.00 95.62 186 PHE A O 1
ATOM 1471 N N . CYS A 1 187 ? -5.334 14.930 0.518 1.00 95.06 187 CYS A N 1
ATOM 1472 C CA . CYS A 1 187 ? -4.526 16.146 0.504 1.00 95.06 187 CYS A CA 1
ATOM 1473 C C . CYS A 1 187 ? -4.206 16.587 1.934 1.00 95.06 187 CYS A C 1
ATOM 1475 O O . CYS A 1 187 ? -5.100 16.818 2.745 1.00 95.06 187 CYS A O 1
ATOM 1477 N N . TRP A 1 188 ? -2.924 16.767 2.237 1.00 92.31 188 TRP A N 1
ATOM 1478 C CA . TRP A 1 188 ? -2.449 17.322 3.497 1.00 92.31 188 TRP A CA 1
ATOM 1479 C C . TRP A 1 188 ? -1.928 18.745 3.281 1.00 92.31 188 TRP A C 1
ATOM 1481 O O . TRP A 1 188 ? -0.732 18.982 3.101 1.00 92.31 188 TRP A O 1
ATOM 1491 N N . GLY A 1 189 ? -2.856 19.705 3.331 1.00 86.06 189 GLY A N 1
ATOM 1492 C CA . GLY A 1 189 ? -2.606 21.101 2.953 1.00 86.06 189 GLY A CA 1
ATOM 1493 C C . GLY A 1 189 ? -1.515 21.823 3.753 1.00 86.06 189 GLY A C 1
ATOM 1494 O O . GLY A 1 189 ? -0.815 22.654 3.199 1.00 86.06 189 GLY A O 1
ATOM 1495 N N . GLU A 1 190 ? -1.282 21.497 5.032 1.00 79.88 190 GLU A N 1
ATOM 1496 C CA . GLU A 1 190 ? -0.173 22.116 5.795 1.00 79.88 190 GLU A CA 1
ATOM 1497 C C . GLU A 1 190 ? 1.215 21.736 5.242 1.00 79.88 190 GLU A C 1
ATOM 1499 O O . GLU A 1 190 ? 2.215 22.404 5.518 1.00 79.88 190 GLU A O 1
ATOM 1504 N N . LYS A 1 191 ? 1.287 20.643 4.480 1.00 80.25 191 LYS A N 1
ATOM 1505 C CA . LYS A 1 191 ? 2.523 20.073 3.945 1.00 80.25 191 LYS A CA 1
ATOM 1506 C C . LYS A 1 191 ? 2.625 20.144 2.430 1.00 80.25 191 LYS A C 1
ATOM 1508 O O . LYS A 1 191 ? 3.622 19.648 1.907 1.00 80.25 191 LYS A O 1
ATOM 1513 N N . ASP A 1 192 ? 1.614 20.707 1.769 1.00 91.62 192 ASP A N 1
ATOM 1514 C CA . ASP A 1 192 ? 1.417 20.636 0.320 1.00 91.62 192 ASP A CA 1
ATOM 1515 C C . ASP A 1 192 ? 1.569 19.208 -0.228 1.00 91.62 192 ASP A C 1
ATOM 1517 O O . ASP A 1 192 ? 1.961 19.027 -1.374 1.00 91.62 192 ASP A O 1
ATOM 1521 N N . LEU A 1 193 ? 1.306 18.183 0.596 1.00 95.50 193 LEU A N 1
ATOM 1522 C CA . LEU A 1 193 ? 1.445 16.780 0.214 1.00 95.50 193 LEU A CA 1
ATOM 1523 C C . LEU A 1 193 ? 0.104 16.274 -0.310 1.00 95.50 193 LEU A C 1
ATOM 1525 O O . LEU A 1 193 ? -0.894 16.334 0.406 1.00 95.50 193 LEU A O 1
ATOM 1529 N N . GLN A 1 194 ? 0.099 15.704 -1.504 1.00 96.50 194 GLN A N 1
ATOM 1530 C CA . GLN A 1 194 ? -1.054 15.029 -2.078 1.00 96.50 194 GLN A CA 1
ATOM 1531 C C . GLN A 1 194 ? -0.701 13.567 -2.329 1.00 96.50 194 GLN A C 1
ATOM 1533 O O . GLN A 1 194 ? 0.212 13.269 -3.091 1.00 96.50 194 GLN A O 1
ATOM 1538 N N . VAL A 1 195 ? -1.418 12.650 -1.683 1.00 96.88 195 VAL A N 1
ATOM 1539 C CA . VAL A 1 195 ? -1.367 11.220 -2.003 1.00 96.88 195 VAL A CA 1
ATOM 1540 C C . VAL A 1 195 ? -2.363 10.962 -3.123 1.00 96.88 195 VAL A C 1
ATOM 1542 O O . VAL A 1 195 ? -3.535 11.330 -3.011 1.00 96.88 195 VAL A O 1
ATOM 1545 N N . PHE A 1 196 ? -1.899 10.350 -4.208 1.00 96.19 196 PHE A N 1
ATOM 1546 C CA . PHE A 1 196 ? -2.728 10.078 -5.373 1.00 96.19 196 PHE A CA 1
ATOM 1547 C C . PHE A 1 196 ? -3.681 8.913 -5.106 1.00 96.19 196 PHE A C 1
ATOM 1549 O O . PHE A 1 196 ? -3.249 7.920 -4.515 1.00 96.19 196 PHE A O 1
ATOM 1556 N N . PRO A 1 197 ? -4.937 8.980 -5.585 1.00 96.25 197 PRO A N 1
ATOM 1557 C CA . PRO A 1 197 ? -5.803 7.809 -5.650 1.00 96.25 197 PRO A CA 1
ATOM 1558 C C . PRO A 1 197 ? -5.129 6.680 -6.430 1.00 96.25 197 PRO A C 1
ATOM 1560 O O . PRO A 1 197 ? -4.426 6.940 -7.410 1.00 96.25 197 PRO A O 1
ATOM 1563 N N . LEU A 1 198 ? -5.381 5.426 -6.049 1.00 93.50 198 LEU A N 1
ATOM 1564 C CA . LEU A 1 198 ? -4.691 4.266 -6.626 1.00 93.50 198 LEU A CA 1
ATOM 1565 C C . LEU A 1 198 ? -4.855 4.191 -8.156 1.00 93.50 198 LEU A C 1
ATOM 1567 O O . LEU A 1 198 ? -3.912 3.881 -8.878 1.00 93.50 198 LEU A O 1
ATOM 1571 N N . ALA A 1 199 ? -6.032 4.566 -8.666 1.00 87.56 199 ALA A N 1
ATOM 1572 C CA . ALA A 1 199 ? -6.316 4.617 -10.101 1.00 87.56 199 ALA A CA 1
ATOM 1573 C C . ALA A 1 199 ? -5.443 5.628 -10.874 1.00 87.56 199 ALA A C 1
ATOM 1575 O O . ALA A 1 199 ? -5.208 5.448 -12.069 1.00 87.56 199 ALA A O 1
ATOM 1576 N N . VAL A 1 200 ? -4.961 6.685 -10.212 1.00 85.06 200 VAL A N 1
ATOM 1577 C CA . VAL A 1 200 ? -4.113 7.716 -10.827 1.00 85.06 200 VAL A CA 1
ATOM 1578 C C . VAL A 1 200 ? -2.656 7.255 -10.903 1.00 85.06 200 VAL A C 1
ATOM 1580 O O . VAL A 1 200 ? -1.985 7.541 -11.889 1.00 85.06 200 VAL A O 1
ATOM 1583 N N . SER A 1 201 ? -2.192 6.468 -9.931 1.00 76.25 201 SER A N 1
ATOM 1584 C CA . SER A 1 201 ? -0.798 6.008 -9.816 1.00 76.25 201 SER A CA 1
ATOM 1585 C C . SER A 1 201 ? -0.301 5.140 -10.988 1.00 76.25 201 SER A C 1
ATOM 1587 O O . SER A 1 201 ? 0.903 4.933 -11.130 1.00 76.25 201 SER A O 1
ATOM 1589 N N . CYS A 1 202 ? -1.198 4.640 -11.850 1.00 68.56 202 CYS A N 1
ATOM 1590 C CA . CYS A 1 202 ? -0.854 3.809 -13.013 1.00 68.56 202 CYS A CA 1
ATOM 1591 C C . CYS A 1 202 ? -1.183 4.417 -14.379 1.00 68.56 202 CYS A C 1
ATOM 1593 O O . CYS A 1 202 ? -1.038 3.710 -15.381 1.00 68.56 202 CYS A O 1
ATOM 1595 N N . ARG A 1 203 ? -1.638 5.673 -14.457 1.00 73.94 203 ARG A N 1
ATOM 1596 C CA . ARG A 1 203 ? -2.023 6.236 -15.756 1.00 73.94 203 ARG A CA 1
ATOM 1597 C C . ARG A 1 203 ? -0.811 6.297 -16.696 1.00 73.94 203 ARG A C 1
ATOM 1599 O O . ARG A 1 203 ? 0.301 6.628 -16.292 1.00 73.94 203 ARG A O 1
ATOM 1606 N N . GLU A 1 204 ? -1.033 5.884 -17.940 1.00 66.88 204 GLU A N 1
ATOM 1607 C CA . GLU A 1 204 ? 0.002 5.741 -18.975 1.00 66.88 204 GLU A CA 1
ATOM 1608 C C . GLU A 1 204 ? 0.615 7.088 -19.376 1.00 66.88 204 GLU A C 1
ATOM 1610 O O . GLU A 1 204 ? 1.793 7.153 -19.717 1.00 66.88 204 GLU A O 1
ATOM 1615 N N . ASP A 1 205 ? -0.164 8.162 -19.247 1.00 63.91 205 ASP A N 1
ATOM 1616 C CA . ASP A 1 205 ? 0.241 9.545 -19.500 1.00 63.91 205 ASP A CA 1
ATOM 1617 C C . ASP A 1 205 ? 1.341 10.033 -18.544 1.00 63.91 205 ASP A C 1
ATOM 1619 O O . ASP A 1 205 ? 2.190 10.821 -18.951 1.00 63.91 205 ASP A O 1
ATOM 1623 N N . ILE A 1 206 ? 1.388 9.527 -17.307 1.00 61.78 206 ILE A N 1
ATOM 1624 C CA . ILE A 1 206 ? 2.432 9.890 -16.335 1.00 61.78 206 ILE A CA 1
ATOM 1625 C C . ILE A 1 206 ? 3.788 9.283 -16.718 1.00 61.78 206 ILE A C 1
ATOM 1627 O O . ILE A 1 206 ? 4.833 9.841 -16.395 1.00 61.78 206 ILE A O 1
ATOM 1631 N N . PHE A 1 207 ? 3.793 8.150 -17.424 1.00 55.72 207 PHE A N 1
ATOM 1632 C CA . PHE A 1 207 ? 5.024 7.439 -17.767 1.00 55.72 207 PHE A CA 1
ATOM 1633 C C . PHE A 1 207 ? 5.645 7.869 -19.096 1.00 55.72 207 PHE A C 1
ATOM 1635 O O . PHE A 1 207 ? 6.623 7.246 -19.499 1.00 55.72 207 PHE A O 1
ATOM 1642 N N . GLY A 1 208 ? 5.117 8.914 -19.752 1.00 53.25 208 GLY A N 1
ATOM 1643 C CA . GLY A 1 208 ? 5.749 9.531 -20.923 1.00 53.25 208 GLY A CA 1
ATOM 1644 C C . GLY A 1 208 ? 6.212 8.506 -21.956 1.00 53.25 208 GLY A C 1
ATOM 1645 O O . GLY A 1 208 ? 7.350 8.570 -22.415 1.00 53.25 208 GLY A O 1
ATOM 1646 N N . ALA A 1 209 ? 5.372 7.507 -22.240 1.00 49.12 209 ALA A N 1
ATOM 1647 C CA . ALA A 1 209 ? 5.686 6.459 -23.195 1.00 49.12 209 ALA A CA 1
ATOM 1648 C C . ALA A 1 209 ? 5.560 7.015 -24.618 1.00 49.12 209 ALA A C 1
ATOM 1650 O O . ALA A 1 209 ? 4.609 6.716 -25.337 1.00 49.12 209 ALA A O 1
ATOM 1651 N N . ASP A 1 210 ? 6.533 7.822 -25.028 1.00 52.25 210 ASP A N 1
ATOM 1652 C CA . ASP A 1 210 ? 6.917 7.839 -26.430 1.00 52.25 210 ASP A CA 1
ATOM 1653 C C . ASP A 1 210 ? 7.467 6.430 -26.717 1.00 52.25 210 ASP A C 1
ATOM 1655 O O . ASP A 1 210 ? 8.563 6.072 -26.288 1.00 52.25 210 ASP A O 1
ATOM 1659 N N . GLU A 1 211 ? 6.652 5.587 -27.360 1.00 54.31 211 GLU A N 1
ATOM 1660 C CA . GLU A 1 211 ? 6.877 4.150 -27.621 1.00 54.31 211 GLU A CA 1
ATOM 1661 C C . GLU A 1 211 ? 8.194 3.806 -28.364 1.00 54.31 211 GLU A C 1
ATOM 1663 O O . GLU A 1 211 ? 8.463 2.631 -28.610 1.00 54.31 211 GLU A O 1
ATOM 1668 N N . GLU A 1 212 ? 9.034 4.781 -28.726 1.00 52.31 212 GLU A N 1
ATOM 1669 C CA . GLU A 1 212 ? 10.194 4.582 -29.606 1.00 52.31 212 GLU A CA 1
ATOM 1670 C C . GLU A 1 212 ? 11.555 4.385 -28.909 1.00 52.31 212 GLU A C 1
ATOM 1672 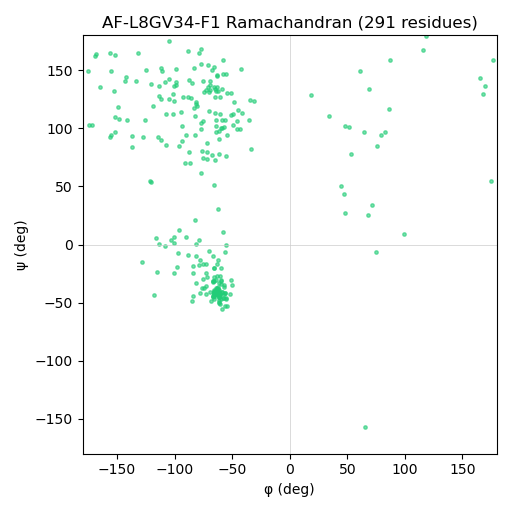O O . GLU A 1 212 ? 12.507 4.020 -29.597 1.00 52.31 212 GLU A O 1
ATOM 1677 N N . ASP A 1 213 ? 11.684 4.536 -27.582 1.00 44.62 213 ASP A N 1
ATOM 1678 C CA . ASP A 1 213 ? 12.998 4.452 -26.902 1.00 44.62 213 ASP A CA 1
ATOM 1679 C C . ASP A 1 213 ? 13.073 3.337 -25.835 1.00 44.62 213 ASP A C 1
ATOM 1681 O O . ASP A 1 213 ? 13.409 3.541 -24.669 1.00 44.62 213 ASP A O 1
ATOM 1685 N N . THR A 1 214 ? 12.742 2.103 -26.232 1.00 43.09 214 THR A N 1
ATOM 1686 C CA . THR A 1 214 ? 12.816 0.901 -25.374 1.00 43.09 214 THR A CA 1
ATOM 1687 C C . THR A 1 214 ? 14.216 0.278 -25.277 1.00 43.09 214 THR A C 1
ATOM 1689 O O . THR A 1 214 ? 14.339 -0.906 -24.952 1.00 43.09 214 THR A O 1
ATOM 1692 N N . ASP A 1 215 ? 15.294 1.013 -25.565 1.00 44.78 215 ASP A N 1
ATOM 1693 C CA . ASP A 1 215 ? 16.650 0.480 -25.385 1.00 44.78 215 ASP A CA 1
ATOM 1694 C C . ASP A 1 215 ? 17.016 0.482 -23.886 1.00 44.78 215 ASP A C 1
ATOM 1696 O O . ASP A 1 215 ? 17.706 1.360 -23.367 1.00 44.78 215 ASP A O 1
ATOM 1700 N N . LEU A 1 216 ? 16.525 -0.545 -23.178 1.00 45.38 216 LEU A N 1
ATOM 1701 C CA . LEU A 1 216 ? 16.656 -0.833 -21.736 1.00 45.38 216 LEU A CA 1
ATOM 1702 C C . LEU A 1 216 ? 18.112 -0.966 -21.226 1.00 45.38 216 LEU A C 1
ATOM 1704 O O . LEU A 1 216 ? 18.345 -1.443 -20.117 1.00 45.38 216 LEU A O 1
ATOM 1708 N N . ARG A 1 217 ? 19.113 -0.602 -22.035 1.00 43.41 217 ARG A N 1
ATOM 1709 C CA . ARG A 1 217 ? 20.548 -0.786 -21.771 1.00 43.41 217 ARG A CA 1
ATOM 1710 C C . ARG A 1 217 ? 21.313 0.496 -21.449 1.00 43.41 217 ARG A C 1
ATOM 1712 O O . ARG A 1 217 ? 22.516 0.415 -21.206 1.00 43.41 217 ARG A O 1
ATOM 1719 N N . ARG A 1 218 ? 20.674 1.669 -21.441 1.00 43.31 218 ARG A N 1
ATOM 1720 C CA . ARG A 1 218 ? 21.332 2.919 -21.025 1.00 43.31 218 ARG A CA 1
ATOM 1721 C C . ARG A 1 218 ? 20.936 3.297 -19.598 1.00 43.31 218 ARG A C 1
ATOM 1723 O O . ARG A 1 218 ? 19.811 3.702 -19.340 1.00 43.31 218 ARG A O 1
ATOM 1730 N N . ASP A 1 219 ? 21.916 3.215 -18.701 1.00 45.72 219 ASP A N 1
ATOM 1731 C CA . ASP A 1 219 ? 21.880 3.503 -17.254 1.00 45.72 219 ASP A CA 1
ATOM 1732 C C . ASP A 1 219 ? 21.549 4.963 -16.855 1.00 45.72 219 ASP A C 1
ATOM 1734 O O . ASP A 1 219 ? 22.020 5.458 -15.831 1.00 45.72 219 ASP A O 1
ATOM 1738 N N . TYR A 1 220 ? 20.757 5.708 -17.624 1.00 50.00 220 TYR A N 1
ATOM 1739 C CA . TYR A 1 220 ? 20.624 7.155 -17.431 1.00 50.00 220 TYR A CA 1
ATOM 1740 C C . TYR A 1 220 ? 19.199 7.605 -17.149 1.00 50.00 220 TYR A C 1
ATOM 1742 O O . TYR A 1 220 ? 18.685 8.491 -17.809 1.00 50.00 220 TYR A O 1
ATOM 1750 N N . SER A 1 221 ? 18.578 7.015 -16.131 1.00 57.41 221 SER A N 1
ATOM 1751 C CA . SER A 1 221 ? 17.771 7.731 -15.134 1.00 57.41 221 SER A CA 1
ATOM 1752 C C . SER A 1 221 ? 17.014 6.698 -14.294 1.00 57.41 221 SER A C 1
ATOM 1754 O O . SER A 1 221 ? 16.439 5.766 -14.859 1.00 57.41 221 SER A O 1
ATOM 1756 N N . PRO A 1 222 ? 16.941 6.838 -12.957 1.00 52.62 222 PRO A N 1
ATOM 1757 C CA . PRO A 1 222 ? 16.079 6.003 -12.112 1.00 52.62 222 PRO A CA 1
ATOM 1758 C C . PRO A 1 222 ? 14.593 6.043 -12.516 1.00 52.62 222 PRO A C 1
ATOM 1760 O O . PRO A 1 222 ? 13.811 5.263 -11.979 1.00 52.62 222 PRO A O 1
ATOM 1763 N N . TYR A 1 223 ? 14.228 6.906 -13.466 1.00 53.59 223 TYR A N 1
ATOM 1764 C CA . TYR A 1 223 ? 12.951 6.894 -14.160 1.00 53.59 223 TYR A CA 1
ATOM 1765 C C . TYR A 1 223 ? 12.656 5.709 -15.053 1.00 53.59 223 TYR A C 1
ATOM 1767 O O . TYR A 1 223 ? 11.492 5.356 -15.212 1.00 53.59 223 TYR A O 1
ATOM 1775 N N . HIS A 1 224 ? 13.669 5.107 -15.662 1.00 64.50 224 HIS A N 1
ATOM 1776 C CA . HIS A 1 224 ? 13.398 4.122 -16.703 1.00 64.50 224 HIS A CA 1
ATOM 1777 C C . HIS A 1 224 ? 13.067 2.748 -16.146 1.00 64.50 224 HIS A C 1
ATOM 1779 O O . HIS A 1 224 ? 12.627 1.888 -16.901 1.00 64.50 224 HIS A O 1
ATOM 1785 N N . HIS A 1 225 ? 13.253 2.519 -14.841 1.00 79.81 225 HIS A N 1
ATOM 1786 C CA . HIS A 1 225 ? 12.833 1.252 -14.277 1.00 79.81 225 HIS A CA 1
ATOM 1787 C C . HIS A 1 225 ? 11.329 1.317 -13.980 1.00 79.81 225 HIS A C 1
ATOM 1789 O O . HIS A 1 225 ? 10.921 1.997 -13.034 1.00 79.81 225 HIS A O 1
ATOM 1795 N N . PRO A 1 226 ? 10.495 0.572 -14.724 1.00 87.94 226 PRO A N 1
ATOM 1796 C CA . PRO A 1 226 ? 9.045 0.751 -14.716 1.00 87.94 226 PRO A CA 1
ATOM 1797 C C . PRO A 1 226 ? 8.392 0.302 -13.392 1.00 87.94 226 PRO A C 1
ATOM 1799 O O . PRO A 1 226 ? 7.210 0.529 -13.164 1.00 87.94 226 PRO A O 1
ATOM 1802 N N . ALA A 1 227 ? 9.180 -0.293 -12.489 1.00 92.69 227 ALA A N 1
ATOM 1803 C CA . ALA A 1 227 ? 8.790 -0.599 -11.113 1.00 92.69 227 ALA A CA 1
ATOM 1804 C C . ALA A 1 227 ? 8.883 0.574 -10.116 1.00 92.69 227 ALA A C 1
ATOM 1806 O O . ALA A 1 227 ? 8.598 0.363 -8.943 1.00 92.69 227 ALA A O 1
ATOM 1807 N N . TRP A 1 228 ? 9.288 1.786 -10.511 1.00 93.50 228 TRP A N 1
ATOM 1808 C CA . TRP A 1 228 ? 9.140 2.970 -9.651 1.00 93.50 228 TRP A CA 1
ATOM 1809 C C . TRP A 1 228 ? 7.833 3.680 -9.988 1.00 93.50 228 TRP A C 1
ATOM 1811 O O . TRP A 1 228 ? 7.754 4.390 -10.986 1.00 93.50 228 TRP A O 1
ATOM 1821 N N . ILE A 1 229 ? 6.808 3.489 -9.157 1.00 94.00 229 ILE A N 1
ATOM 1822 C CA . ILE A 1 229 ? 5.488 4.088 -9.385 1.00 94.00 229 ILE A CA 1
ATOM 1823 C C . ILE A 1 229 ? 5.308 5.361 -8.548 1.00 94.00 229 ILE A C 1
ATOM 1825 O O . ILE A 1 229 ? 5.678 5.374 -7.368 1.00 94.00 229 ILE A O 1
ATOM 1829 N N . PRO A 1 230 ? 4.747 6.441 -9.113 1.00 94.94 230 PRO A N 1
ATOM 1830 C CA . PRO A 1 230 ? 4.400 7.626 -8.347 1.00 94.94 230 PRO A CA 1
ATOM 1831 C C . PRO A 1 230 ? 3.172 7.336 -7.482 1.00 94.94 230 PRO A C 1
ATOM 1833 O O . PRO A 1 230 ? 2.182 6.796 -7.967 1.00 94.94 230 PRO A O 1
ATOM 183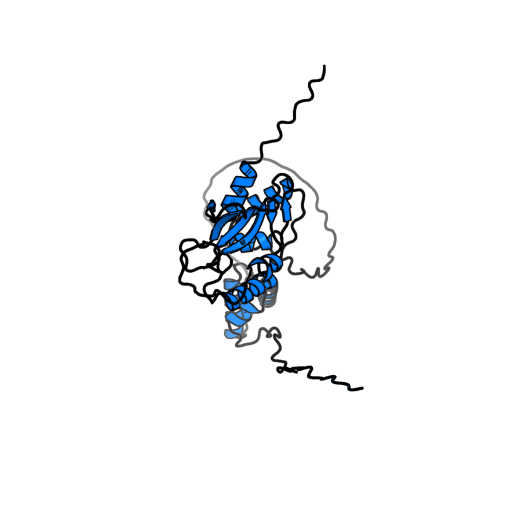6 N N . PHE A 1 231 ? 3.216 7.710 -6.205 1.00 96.56 231 PHE A N 1
ATOM 1837 C CA . PHE A 1 231 ? 2.072 7.534 -5.293 1.00 96.56 231 PHE A CA 1
ATOM 1838 C C . PHE A 1 231 ? 1.683 8.815 -4.548 1.00 96.56 231 PHE A C 1
ATOM 1840 O O . PHE A 1 231 ? 0.595 8.899 -3.981 1.00 96.56 231 PHE A O 1
ATOM 1847 N N . ALA A 1 232 ? 2.554 9.823 -4.541 1.00 97.00 232 ALA A N 1
ATOM 1848 C CA . ALA A 1 232 ? 2.269 11.125 -3.960 1.00 97.00 232 ALA A CA 1
ATOM 1849 C C . ALA A 1 232 ? 3.068 12.226 -4.664 1.00 97.00 232 ALA A C 1
ATOM 1851 O O . ALA A 1 232 ? 4.078 11.947 -5.311 1.00 97.00 232 ALA A O 1
ATOM 1852 N N . CYS A 1 233 ? 2.670 13.479 -4.479 1.00 95.88 233 CYS A N 1
ATOM 1853 C CA . CYS A 1 233 ? 3.483 14.648 -4.794 1.00 95.88 233 CYS A CA 1
ATOM 1854 C C . CYS A 1 233 ? 3.497 15.650 -3.641 1.00 95.88 233 CYS A C 1
ATOM 1856 O O . CYS A 1 233 ? 2.695 15.577 -2.706 1.00 95.88 233 CYS A O 1
ATOM 1858 N N . ARG A 1 234 ? 4.447 16.581 -3.703 1.00 94.88 234 ARG A N 1
ATOM 1859 C CA . ARG A 1 234 ? 4.506 17.769 -2.867 1.00 94.88 234 ARG A CA 1
ATOM 1860 C C . ARG A 1 234 ? 4.616 19.009 -3.749 1.00 94.88 234 ARG A C 1
ATOM 1862 O O . ARG A 1 234 ? 5.673 19.286 -4.308 1.00 94.88 234 ARG A O 1
ATOM 1869 N N . GLY A 1 235 ? 3.532 19.769 -3.839 1.00 92.38 235 GLY A N 1
ATOM 1870 C CA . GLY A 1 235 ? 3.408 20.822 -4.847 1.00 92.38 235 GLY A CA 1
ATOM 1871 C C . GLY A 1 235 ? 3.364 20.258 -6.273 1.00 92.38 235 GLY A C 1
ATOM 1872 O O . GLY A 1 235 ? 2.999 19.104 -6.482 1.00 92.38 235 GLY A O 1
ATOM 1873 N N . GLU A 1 236 ? 3.722 21.089 -7.251 1.00 88.69 236 GLU A N 1
ATOM 1874 C CA . GLU A 1 236 ? 3.583 20.764 -8.681 1.00 88.69 236 GLU A CA 1
ATOM 1875 C C . GLU A 1 236 ? 4.743 19.940 -9.250 1.00 88.69 236 GLU A C 1
ATOM 1877 O O . GLU A 1 236 ? 4.545 19.244 -10.236 1.00 88.69 236 GLU A O 1
ATOM 1882 N N . TYR A 1 237 ? 5.930 20.014 -8.640 1.00 89.06 237 TYR A N 1
ATOM 1883 C CA . TYR A 1 237 ? 7.160 19.490 -9.248 1.00 89.06 237 TYR A CA 1
ATOM 1884 C C . TYR A 1 237 ? 7.781 18.318 -8.491 1.00 89.06 237 TYR A C 1
ATOM 1886 O O . TYR A 1 237 ? 8.526 17.560 -9.097 1.00 89.06 237 TYR A O 1
ATOM 1894 N N . ASP A 1 238 ? 7.520 18.144 -7.188 1.00 93.12 238 ASP A N 1
ATOM 1895 C CA . ASP A 1 238 ? 8.140 17.061 -6.414 1.00 93.12 238 ASP A CA 1
ATOM 1896 C C . ASP A 1 238 ? 7.217 15.839 -6.365 1.00 93.12 238 ASP A C 1
ATOM 1898 O O . ASP A 1 238 ? 6.185 15.864 -5.698 1.00 93.12 238 ASP A O 1
ATOM 1902 N N . HIS A 1 239 ? 7.614 14.728 -6.976 1.00 94.31 239 HIS A N 1
ATOM 1903 C CA . HIS A 1 239 ? 6.897 13.456 -6.905 1.00 94.31 239 HIS A CA 1
ATOM 1904 C C . HIS A 1 239 ? 7.608 12.474 -5.977 1.00 94.31 239 HIS A C 1
ATOM 1906 O O . HIS A 1 239 ? 8.835 12.382 -5.959 1.00 94.31 239 HIS A O 1
ATOM 1912 N N . PHE A 1 240 ? 6.837 11.696 -5.223 1.00 95.94 240 PHE A N 1
ATOM 1913 C CA . PHE A 1 240 ? 7.329 10.556 -4.464 1.00 95.94 240 PHE A CA 1
ATOM 1914 C C . PHE A 1 240 ? 7.025 9.265 -5.215 1.00 95.94 240 PHE A C 1
ATOM 1916 O O . PHE A 1 240 ? 5.875 8.957 -5.535 1.00 95.94 240 PHE A O 1
ATOM 1923 N N . LEU A 1 241 ? 8.089 8.513 -5.463 1.00 95.75 241 LEU A N 1
ATOM 1924 C CA . LEU A 1 241 ? 8.106 7.253 -6.186 1.00 95.75 241 LEU A CA 1
ATOM 1925 C C . LEU A 1 241 ? 8.368 6.121 -5.194 1.00 95.75 241 LEU A C 1
ATOM 1927 O O . LEU A 1 241 ? 9.226 6.265 -4.318 1.00 95.75 241 LEU A O 1
ATOM 1931 N N . ILE A 1 242 ? 7.693 4.990 -5.354 1.00 97.00 242 ILE A N 1
ATOM 1932 C CA . ILE A 1 242 ? 7.918 3.777 -4.563 1.00 97.00 242 ILE A CA 1
ATOM 1933 C C . ILE A 1 242 ? 8.312 2.615 -5.470 1.00 97.00 242 ILE A C 1
ATOM 1935 O O . ILE A 1 242 ? 7.750 2.454 -6.553 1.00 97.00 242 ILE A O 1
ATOM 1939 N N . ASN A 1 243 ? 9.287 1.814 -5.039 1.00 96.50 243 ASN A N 1
ATOM 1940 C CA . ASN A 1 243 ? 9.682 0.621 -5.780 1.00 96.50 243 ASN A CA 1
ATOM 1941 C C . ASN A 1 243 ? 8.732 -0.550 -5.493 1.00 96.50 243 ASN A C 1
ATOM 1943 O O . ASN A 1 243 ? 8.613 -0.978 -4.344 1.00 96.50 243 ASN A O 1
ATOM 1947 N N . VAL A 1 244 ? 8.120 -1.093 -6.543 1.00 96.69 244 VAL A N 1
ATOM 1948 C CA . VAL A 1 244 ? 7.210 -2.249 -6.498 1.00 96.69 244 VAL A CA 1
ATOM 1949 C C . VAL A 1 244 ? 7.845 -3.552 -6.986 1.00 96.69 244 VAL A C 1
ATOM 1951 O O . VAL A 1 244 ? 7.163 -4.564 -7.080 1.00 96.69 244 VAL A O 1
ATOM 1954 N N . ASN A 1 245 ? 9.139 -3.573 -7.317 1.00 96.00 245 ASN A N 1
ATOM 1955 C CA . ASN A 1 245 ? 9.820 -4.816 -7.679 1.00 96.00 245 ASN A CA 1
ATOM 1956 C C . ASN A 1 245 ? 10.140 -5.630 -6.414 1.00 96.00 245 ASN A C 1
ATOM 1958 O O . ASN A 1 245 ? 11.082 -5.286 -5.701 1.00 96.00 245 ASN A O 1
ATOM 1962 N N . ALA A 1 246 ? 9.386 -6.701 -6.155 1.00 96.19 246 ALA A N 1
ATOM 1963 C CA . ALA A 1 246 ? 9.528 -7.546 -4.966 1.00 96.19 246 ALA A CA 1
ATOM 1964 C C . ALA A 1 246 ? 10.858 -8.315 -4.897 1.00 96.19 246 ALA A C 1
ATOM 1966 O O . ALA A 1 246 ? 11.265 -8.733 -3.817 1.00 96.19 246 ALA A O 1
ATOM 1967 N N . GLU A 1 247 ? 11.548 -8.486 -6.025 1.00 94.56 247 GLU A N 1
ATOM 1968 C CA . GLU A 1 247 ? 12.856 -9.153 -6.092 1.00 94.56 247 GLU A CA 1
ATOM 1969 C C . GLU A 1 247 ? 14.027 -8.177 -5.874 1.00 94.56 247 GLU A C 1
ATOM 1971 O O . GLU A 1 247 ? 15.177 -8.590 -5.741 1.00 94.56 247 GLU A O 1
ATOM 1976 N N . SER A 1 248 ? 13.754 -6.869 -5.835 1.00 94.62 248 SER A N 1
ATOM 1977 C CA . SER A 1 248 ? 14.764 -5.824 -5.655 1.00 94.62 248 SER A CA 1
ATOM 1978 C C . SER A 1 248 ? 15.074 -5.578 -4.177 1.00 94.62 248 SER A C 1
ATOM 1980 O O . SER A 1 248 ? 14.172 -5.413 -3.360 1.00 94.62 248 SER A O 1
ATOM 1982 N N . GLU A 1 249 ? 16.352 -5.378 -3.839 1.00 94.50 249 GLU A N 1
ATOM 1983 C CA . GLU A 1 249 ? 16.787 -4.944 -2.495 1.00 94.50 249 GLU A CA 1
ATOM 1984 C C . GLU A 1 249 ? 16.192 -3.590 -2.068 1.00 94.50 249 GLU A C 1
ATOM 1986 O O . GLU A 1 249 ? 16.151 -3.250 -0.886 1.00 94.50 249 GLU A O 1
ATOM 1991 N N . SER A 1 250 ? 15.738 -2.794 -3.040 1.00 95.44 250 SER A N 1
ATOM 1992 C CA . SER A 1 250 ? 15.088 -1.505 -2.800 1.00 95.44 250 SER A CA 1
ATOM 1993 C C . SER A 1 250 ? 13.558 -1.576 -2.789 1.00 95.44 250 SER A C 1
ATOM 1995 O O . SER A 1 250 ? 12.921 -0.525 -2.828 1.00 95.44 250 SER A O 1
ATOM 1997 N N . TYR A 1 251 ? 12.961 -2.772 -2.741 1.00 96.75 251 TYR A N 1
ATOM 1998 C CA . TYR A 1 251 ? 11.513 -2.957 -2.619 1.00 96.75 251 TYR A CA 1
ATOM 1999 C C . TYR A 1 251 ? 10.930 -2.133 -1.461 1.00 96.75 251 TYR A C 1
ATOM 2001 O O . TYR A 1 251 ? 11.463 -2.129 -0.351 1.00 96.75 251 TYR A O 1
ATOM 2009 N N . GLY A 1 252 ? 9.858 -1.383 -1.729 1.00 96.94 252 GLY A N 1
ATOM 2010 C CA . GLY A 1 252 ? 9.203 -0.520 -0.742 1.00 96.94 252 GLY A CA 1
ATOM 2011 C C . GLY A 1 252 ? 9.938 0.777 -0.390 1.00 96.94 252 GLY A C 1
ATOM 2012 O O . GLY A 1 252 ? 9.362 1.629 0.294 1.00 96.94 252 GLY A O 1
ATOM 2013 N N . GLN A 1 253 ? 11.166 0.987 -0.877 1.00 97.56 253 GLN A N 1
ATOM 2014 C CA . GLN A 1 253 ? 11.876 2.248 -0.670 1.00 97.56 253 GLN A CA 1
ATOM 2015 C C . GLN A 1 253 ? 11.202 3.393 -1.421 1.00 97.56 253 GLN A C 1
ATOM 2017 O O . GLN A 1 253 ? 10.633 3.210 -2.499 1.00 97.56 253 GLN A O 1
ATOM 2022 N N . VAL A 1 254 ? 11.328 4.599 -0.864 1.00 97.31 254 VAL A N 1
ATOM 2023 C CA . VAL A 1 254 ? 10.740 5.814 -1.418 1.00 97.31 254 VAL A CA 1
ATOM 2024 C C . VAL A 1 254 ? 11.826 6.775 -1.885 1.00 97.31 254 VAL A C 1
ATOM 2026 O O . VAL A 1 254 ? 12.731 7.152 -1.127 1.00 97.31 254 VAL A O 1
ATOM 2029 N N . LYS A 1 255 ? 11.699 7.219 -3.134 1.00 95.88 255 LYS A N 1
ATOM 2030 C CA . LYS A 1 255 ? 12.511 8.281 -3.728 1.00 95.88 255 LYS A CA 1
ATOM 2031 C C . LYS A 1 255 ? 11.658 9.521 -3.972 1.00 95.88 255 LYS A C 1
ATOM 2033 O O . LYS A 1 255 ? 10.467 9.405 -4.229 1.00 95.88 255 LYS A O 1
ATOM 2038 N N . SER A 1 256 ? 12.262 10.700 -3.898 1.00 94.69 256 SER A N 1
ATOM 2039 C CA . SER A 1 256 ? 11.689 11.922 -4.457 1.00 94.69 256 SER A CA 1
ATOM 2040 C C . SER A 1 256 ? 12.325 12.179 -5.801 1.00 94.69 256 SER A C 1
ATOM 2042 O O . SER A 1 256 ? 13.545 12.067 -5.942 1.00 94.69 256 SER A O 1
ATOM 2044 N N . TRP A 1 257 ? 11.525 12.615 -6.744 1.00 93.12 257 TRP A N 1
ATOM 2045 C CA . TRP A 1 257 ? 12.000 13.176 -7.983 1.00 93.12 257 TRP A CA 1
ATOM 2046 C C . TRP A 1 257 ? 11.400 14.568 -8.176 1.00 93.12 257 TRP A C 1
ATOM 2048 O O . TRP A 1 257 ? 10.305 14.827 -7.687 1.00 93.12 257 TRP A O 1
ATOM 2058 N N . SER A 1 258 ? 12.135 15.444 -8.857 1.00 90.75 258 SER A N 1
ATOM 2059 C CA . SER A 1 258 ? 11.685 16.782 -9.223 1.00 90.75 258 SER A CA 1
ATOM 2060 C C . SER A 1 258 ? 12.008 17.045 -10.688 1.00 90.75 258 SER A C 1
ATOM 2062 O O . SER A 1 258 ? 13.107 16.690 -11.104 1.00 90.75 258 SER A O 1
ATOM 2064 N N . ASP A 1 259 ? 11.128 17.708 -11.445 1.00 82.56 259 ASP A N 1
ATOM 2065 C CA . ASP A 1 259 ? 11.401 18.142 -12.835 1.00 82.56 259 ASP A CA 1
ATOM 2066 C C . ASP A 1 259 ? 12.727 18.907 -12.970 1.00 82.56 259 ASP A C 1
ATOM 2068 O O . ASP A 1 259 ? 13.414 18.861 -13.989 1.00 82.56 259 ASP A O 1
ATOM 2072 N N . MET A 1 260 ? 13.103 19.609 -11.902 1.00 86.06 260 MET A N 1
ATOM 2073 C CA . MET A 1 260 ? 14.333 20.392 -11.824 1.00 86.06 260 MET A CA 1
ATOM 2074 C C . MET A 1 260 ? 15.581 19.541 -11.547 1.00 86.06 260 MET A C 1
ATOM 2076 O O . MET A 1 260 ? 16.705 20.008 -11.736 1.00 86.06 260 MET A O 1
ATOM 2080 N N . ASP A 1 261 ? 15.406 18.310 -11.068 1.00 84.38 261 ASP A N 1
ATOM 2081 C CA . ASP A 1 261 ? 16.476 17.388 -10.715 1.00 84.38 261 ASP A CA 1
ATOM 2082 C C . ASP A 1 261 ? 16.616 16.289 -11.780 1.00 84.38 261 ASP A C 1
ATOM 2084 O O . ASP A 1 261 ? 15.705 15.508 -12.047 1.00 84.38 261 ASP A O 1
ATOM 2088 N N . ALA A 1 262 ? 17.826 16.132 -12.321 1.00 79.94 262 ALA A N 1
ATOM 2089 C CA . ALA A 1 262 ? 18.122 15.076 -13.295 1.00 79.94 262 ALA A CA 1
ATOM 2090 C C . ALA A 1 262 ? 18.054 13.645 -12.713 1.00 79.94 262 ALA A C 1
ATOM 2092 O O . ALA A 1 262 ? 18.156 12.671 -13.455 1.00 79.94 262 ALA A O 1
ATOM 2093 N N . TYR A 1 263 ? 17.940 13.493 -11.388 1.00 84.69 263 TYR A N 1
ATOM 2094 C CA . TYR A 1 263 ? 17.979 12.197 -10.715 1.00 84.69 263 TYR A CA 1
ATOM 2095 C C . TYR A 1 263 ? 17.018 12.131 -9.528 1.00 84.69 263 TYR A C 1
ATOM 2097 O O . TYR A 1 263 ? 16.902 13.061 -8.730 1.00 84.69 263 TYR A O 1
ATOM 2105 N N . ALA A 1 264 ? 16.376 10.973 -9.369 1.00 90.44 264 ALA A N 1
ATOM 2106 C CA . ALA A 1 264 ? 15.584 10.669 -8.186 1.00 90.44 264 ALA A CA 1
ATOM 2107 C C . ALA A 1 264 ? 16.498 10.470 -6.962 1.00 90.44 264 ALA A C 1
ATOM 2109 O O . ALA A 1 264 ? 17.478 9.721 -7.002 1.00 90.44 264 ALA A O 1
ATOM 2110 N N . LYS A 1 265 ? 16.158 11.124 -5.852 1.00 93.31 265 LYS A N 1
ATOM 2111 C CA . LYS A 1 265 ? 16.892 11.102 -4.581 1.00 93.31 265 LYS A CA 1
ATOM 2112 C C . LYS A 1 265 ? 16.214 10.141 -3.613 1.00 93.31 265 LYS A C 1
ATOM 2114 O O . LYS A 1 265 ? 14.998 10.161 -3.476 1.00 93.31 265 LYS A O 1
ATOM 2119 N N . PHE A 1 266 ? 16.984 9.318 -2.908 1.00 94.69 266 PHE A N 1
ATOM 2120 C CA . PHE A 1 266 ? 16.448 8.505 -1.813 1.00 94.69 266 PHE A CA 1
ATOM 2121 C C . PHE A 1 266 ? 15.928 9.402 -0.680 1.00 94.69 266 PHE A C 1
ATOM 2123 O O . PHE A 1 266 ? 16.628 10.317 -0.243 1.00 94.69 266 PHE A O 1
ATOM 2130 N N . VAL A 1 267 ? 14.714 9.132 -0.190 1.00 96.31 267 VAL A N 1
ATOM 2131 C CA . VAL A 1 267 ? 14.070 9.947 0.856 1.00 96.31 267 VAL A CA 1
ATOM 2132 C C . VAL A 1 267 ? 13.808 9.151 2.121 1.00 96.31 267 VAL A C 1
ATOM 2134 O O . VAL A 1 267 ? 14.020 9.668 3.225 1.00 96.31 267 VAL A O 1
ATOM 2137 N N . ALA A 1 268 ? 13.314 7.924 1.970 1.00 97.06 268 ALA A N 1
ATOM 2138 C CA . ALA A 1 268 ? 12.908 7.091 3.088 1.00 97.06 268 ALA A CA 1
ATOM 2139 C C . ALA A 1 268 ? 12.974 5.597 2.733 1.00 97.06 268 ALA A C 1
ATOM 2141 O O . ALA A 1 268 ? 12.724 5.229 1.585 1.00 97.06 268 ALA A O 1
ATOM 2142 N N . PRO A 1 269 ? 13.247 4.723 3.718 1.00 97.38 269 PRO A N 1
ATOM 2143 C CA . PRO A 1 269 ? 13.260 3.278 3.502 1.00 97.38 269 PRO A CA 1
ATOM 2144 C C . PRO A 1 269 ? 11.858 2.675 3.322 1.00 97.38 269 PRO A C 1
ATOM 2146 O O . PRO A 1 269 ? 11.754 1.553 2.853 1.00 97.38 269 PRO A O 1
ATOM 2149 N N . SER A 1 270 ? 10.793 3.393 3.701 1.00 97.19 270 SER A N 1
ATOM 2150 C CA . SER A 1 270 ? 9.400 2.953 3.559 1.00 97.19 270 SER A CA 1
ATOM 2151 C C . SER A 1 270 ? 8.430 4.137 3.524 1.00 97.19 270 SER A C 1
ATOM 2153 O O . SER A 1 270 ? 8.775 5.247 3.954 1.00 97.19 270 SER A O 1
ATOM 2155 N N . VAL A 1 271 ? 7.188 3.893 3.089 1.00 97.31 271 VAL A N 1
ATOM 2156 C CA . VAL A 1 271 ? 6.085 4.875 3.131 1.00 97.31 271 VAL A CA 1
ATOM 2157 C C . VAL A 1 271 ? 5.844 5.369 4.557 1.00 97.31 271 VAL A C 1
ATOM 2159 O O . VAL A 1 271 ? 5.793 6.575 4.798 1.00 97.31 271 VAL A O 1
ATOM 2162 N N . GLN A 1 272 ? 5.788 4.456 5.532 1.00 96.44 272 GLN A N 1
ATOM 2163 C CA . GLN A 1 272 ? 5.628 4.813 6.943 1.00 96.44 272 GLN A CA 1
ATOM 2164 C C . GLN A 1 272 ? 6.729 5.763 7.424 1.00 96.44 272 GLN A C 1
ATOM 2166 O O . GLN A 1 272 ? 6.448 6.738 8.127 1.00 96.44 272 GLN A O 1
ATOM 2171 N N . SER A 1 273 ? 7.981 5.506 7.040 1.00 96.38 273 SER A N 1
ATOM 2172 C CA . SER A 1 273 ? 9.118 6.340 7.432 1.00 96.38 273 SER A CA 1
ATOM 2173 C C . SER A 1 273 ? 9.025 7.746 6.833 1.00 96.38 273 SER A C 1
ATOM 2175 O O . SER A 1 273 ? 9.276 8.726 7.541 1.00 96.38 273 SER A O 1
ATOM 2177 N N . LEU A 1 274 ? 8.610 7.861 5.563 1.00 96.44 274 LEU A N 1
ATOM 2178 C CA . LEU A 1 274 ? 8.339 9.150 4.919 1.00 96.44 274 LEU A CA 1
ATOM 2179 C C . LEU A 1 274 ? 7.253 9.918 5.683 1.00 96.44 274 LEU A C 1
ATOM 2181 O O . LEU A 1 274 ? 7.483 11.047 6.119 1.00 96.44 274 LEU A O 1
ATOM 2185 N N . LEU A 1 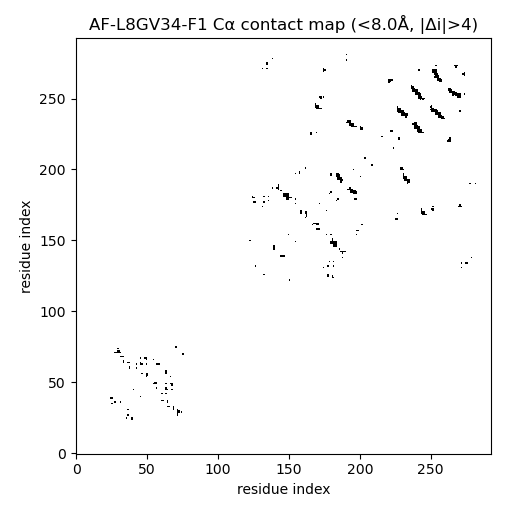275 ? 6.091 9.298 5.882 1.00 95.75 275 LEU A N 1
ATOM 2186 C CA . LEU A 1 275 ? 4.933 9.937 6.506 1.00 95.75 275 LEU A CA 1
ATOM 2187 C C . LEU A 1 275 ? 5.208 10.341 7.965 1.00 95.75 275 LEU A C 1
ATOM 2189 O O . LEU A 1 275 ? 4.894 11.459 8.378 1.00 95.75 275 LEU A O 1
ATOM 2193 N N . THR A 1 276 ? 5.915 9.496 8.720 1.00 95.19 276 THR A N 1
ATOM 2194 C CA . THR A 1 276 ? 6.372 9.804 10.087 1.00 95.19 276 THR A CA 1
ATOM 2195 C C . THR A 1 276 ? 7.319 11.006 10.109 1.00 95.19 276 THR A C 1
ATOM 2197 O O . THR A 1 276 ? 7.234 11.864 10.993 1.00 95.19 276 THR A O 1
ATOM 2200 N N . ARG A 1 277 ? 8.241 11.096 9.143 1.00 94.06 277 ARG A N 1
ATOM 2201 C CA . ARG A 1 277 ? 9.163 12.232 9.023 1.00 94.06 277 ARG A CA 1
ATOM 2202 C C . ARG A 1 277 ? 8.413 13.524 8.688 1.00 94.06 277 ARG A C 1
ATOM 2204 O O . ARG A 1 277 ? 8.746 14.566 9.253 1.00 94.06 277 ARG A O 1
ATOM 2211 N N . LEU A 1 278 ? 7.394 13.463 7.829 1.00 92.19 278 LEU A N 1
ATOM 2212 C CA . LEU A 1 278 ? 6.555 14.617 7.486 1.00 92.19 278 LEU A CA 1
ATOM 2213 C C . LEU A 1 278 ? 5.734 15.114 8.687 1.00 92.19 278 LEU A C 1
ATOM 2215 O O . LEU A 1 278 ? 5.718 16.323 8.934 1.00 92.19 278 LEU A O 1
ATOM 2219 N N . LEU A 1 279 ? 5.162 14.198 9.478 1.00 91.62 279 LEU A N 1
ATOM 2220 C CA . LEU A 1 279 ? 4.504 14.492 10.761 1.00 91.62 279 LEU A CA 1
ATOM 2221 C C . LEU A 1 279 ? 5.437 15.216 11.735 1.00 91.62 279 LEU A C 1
ATOM 2223 O O . LEU A 1 279 ? 5.109 16.295 12.227 1.00 91.62 279 LEU A O 1
ATOM 2227 N N . LYS A 1 280 ? 6.627 14.660 11.990 1.00 91.88 280 LYS A N 1
ATOM 2228 C CA . LYS A 1 280 ? 7.596 15.247 12.936 1.00 91.88 280 LYS A CA 1
ATOM 2229 C C . LYS A 1 280 ? 8.155 16.587 12.458 1.00 91.88 280 LYS A C 1
ATOM 2231 O O . LYS A 1 280 ? 8.463 17.450 13.271 1.00 91.88 280 LYS A O 1
ATOM 2236 N N . GLY A 1 281 ? 8.296 16.757 11.144 1.00 84.12 281 GLY A N 1
ATOM 2237 C CA . GLY A 1 281 ? 8.794 17.980 10.523 1.00 84.12 281 GLY A CA 1
ATOM 2238 C C . GLY A 1 281 ? 7.762 19.105 10.427 1.00 84.12 281 GLY A C 1
ATOM 2239 O O . GLY A 1 281 ? 8.043 20.116 9.788 1.00 84.12 281 GLY A O 1
ATOM 2240 N N . ALA A 1 282 ? 6.540 18.959 10.954 1.00 59.03 282 ALA A N 1
ATOM 2241 C CA . ALA A 1 282 ? 5.605 20.076 11.103 1.00 59.03 282 ALA A CA 1
ATOM 2242 C C . ALA A 1 282 ? 6.186 21.082 12.103 1.00 59.03 282 ALA A C 1
ATOM 2244 O O . ALA A 1 282 ? 6.330 20.732 13.277 1.00 59.03 282 ALA A O 1
ATOM 2245 N N . PRO A 1 283 ? 6.566 22.309 11.679 1.00 53.91 283 PRO A N 1
ATOM 2246 C CA . PRO A 1 283 ? 6.907 23.336 12.644 1.00 53.91 283 PRO A CA 1
ATOM 2247 C C . PRO A 1 283 ? 5.659 23.524 13.493 1.00 53.91 283 PRO A C 1
ATOM 2249 O O . PRO A 1 283 ? 4.664 24.046 12.996 1.00 53.91 283 PRO A O 1
ATOM 2252 N N . GLN A 1 284 ? 5.684 23.047 14.745 1.00 54.53 284 GLN A N 1
ATOM 2253 C CA . GLN A 1 284 ? 4.580 23.260 15.670 1.00 54.53 284 GLN A CA 1
ATOM 2254 C C . GLN A 1 284 ? 4.271 24.745 15.602 1.00 54.53 284 GLN A C 1
ATOM 2256 O O . GLN A 1 284 ? 5.130 25.557 15.964 1.00 54.53 284 GLN A O 1
ATOM 2261 N N . ARG A 1 285 ? 3.095 25.100 15.067 1.00 53.47 285 ARG A N 1
ATOM 2262 C CA . ARG A 1 285 ? 2.612 26.475 15.040 1.00 53.47 285 ARG A CA 1
ATOM 2263 C C . ARG A 1 285 ? 2.659 26.946 16.482 1.00 53.47 285 ARG A C 1
ATOM 2265 O O . ARG A 1 285 ? 1.739 26.691 17.257 1.00 53.47 285 ARG A O 1
ATOM 2272 N N . ARG A 1 286 ? 3.758 27.604 16.865 1.00 50.31 286 ARG A N 1
ATOM 2273 C CA . ARG A 1 286 ? 3.887 28.283 18.144 1.00 50.31 286 ARG A CA 1
ATOM 2274 C C . ARG A 1 286 ? 2.772 29.297 18.098 1.00 50.31 286 ARG A C 1
ATOM 2276 O O . ARG A 1 286 ? 2.899 30.302 17.400 1.00 50.31 286 ARG A O 1
ATOM 2283 N N . ARG A 1 287 ? 1.651 28.980 18.758 1.00 55.97 287 ARG A N 1
ATOM 2284 C CA . ARG A 1 287 ? 0.546 29.904 18.977 1.00 55.97 287 ARG A CA 1
ATOM 2285 C C . ARG A 1 287 ? 1.214 31.154 19.515 1.00 55.97 287 ARG A C 1
ATOM 2287 O O . ARG A 1 287 ? 1.687 31.151 20.649 1.00 55.97 287 ARG A O 1
ATOM 2294 N N . LYS A 1 288 ? 1.372 32.173 18.662 1.00 58.59 288 LYS A N 1
ATOM 2295 C CA . LYS A 1 288 ? 1.906 33.465 19.071 1.00 58.59 288 LYS A CA 1
ATOM 2296 C C . LYS A 1 288 ? 0.902 33.957 20.091 1.00 58.59 288 LYS A C 1
ATOM 2298 O O . LYS A 1 288 ? -0.180 34.408 19.726 1.00 58.59 288 LYS A O 1
ATOM 2303 N N . GLY A 1 289 ? 1.236 33.745 21.363 1.00 61.78 289 GLY A N 1
ATOM 2304 C CA . GLY A 1 289 ? 0.464 34.213 22.491 1.00 61.78 289 GLY A CA 1
ATOM 2305 C C . GLY A 1 289 ? 0.218 35.684 22.245 1.00 61.78 289 GLY A C 1
ATOM 2306 O O . GLY A 1 289 ? 1.156 36.481 22.187 1.00 61.78 289 GLY A O 1
ATOM 2307 N N . ARG A 1 290 ? -1.046 36.005 21.989 1.00 63.56 290 ARG A N 1
ATOM 2308 C CA . ARG A 1 290 ? -1.549 37.358 21.836 1.00 63.56 290 ARG A CA 1
ATOM 2309 C C . ARG A 1 290 ? -1.282 38.025 23.181 1.00 63.56 290 ARG A C 1
ATOM 2311 O O . ARG A 1 290 ? -2.073 37.872 24.106 1.00 63.56 290 ARG A O 1
ATOM 2318 N N . ARG A 1 291 ? -0.113 38.660 23.328 1.00 62.25 291 ARG A N 1
ATOM 2319 C CA . ARG A 1 291 ? 0.217 39.491 24.487 1.00 62.25 291 ARG A CA 1
ATOM 2320 C C . ARG A 1 291 ? -0.870 40.557 24.543 1.00 62.25 291 ARG A C 1
ATOM 2322 O O . ARG A 1 291 ? -0.865 41.477 23.730 1.00 62.25 291 ARG A O 1
ATOM 2329 N N . ARG A 1 292 ? -1.840 40.370 25.441 1.00 68.25 292 ARG A N 1
ATOM 2330 C CA . ARG A 1 292 ? -2.751 41.431 25.854 1.00 68.25 292 ARG A CA 1
ATOM 2331 C C . ARG A 1 292 ? -1.859 42.510 26.471 1.00 68.25 292 ARG A C 1
ATOM 2333 O O . ARG A 1 292 ? -1.153 42.226 27.436 1.00 68.25 292 ARG A O 1
ATOM 2340 N N . ARG A 1 293 ? -1.779 43.653 25.793 1.00 73.00 293 ARG A N 1
ATOM 2341 C CA . ARG A 1 293 ? -1.320 44.908 26.386 1.00 73.00 293 ARG A CA 1
ATOM 2342 C C . ARG A 1 293 ? -2.493 45.532 27.115 1.00 73.00 293 ARG A C 1
ATOM 2344 O O . ARG A 1 293 ? -3.623 45.350 26.604 1.00 73.00 293 ARG A O 1
#

Nearest PDB structures (foldseek):
  2kvu-assembly1_A  TM=5.052E-01  e=7.502E-01  Homo sapiens

Radius of gyration: 29.63 Å; Cα contacts (8 Å, |Δi|>4): 283; chains: 1; bounding box: 58×86×112 Å

Mean predicted aligned error: 16.85 Å